Protein AF-A0A954WDM4-F1 (afdb_monomer)

Sequence (187 aa):
GDTLLTYGSSRKSGLRAYRLSTDGAEHLWTFNKVADPGSSPVVVDDYVYVQGERRLACVNLEDGSSEWMENLDVDRPRYTSLIAGDGKVIYAFDSILAFAADPADCRELMKGRIDKTGLLAEESIFRSRLNMNELEKTAEGQKEAERLWRNTFNGAGPLNCATPVLANGRLYVRLEDGVACYDLRAK

Secondary structure (DSSP, 8-state):
--EEEEE-SSTTT-EEEEEEETTEEEEEEEE-S---SS---EEETTEEEEEETTEEEEEETTT--EEEEEE--SSS--S---EEETTEEEEESSSEEEEE--SS---EEEEEEE-TT--EE-HHHHHHHTTHHHHTTSHHHHHHHHHHHHHHHTT-SSPTT---EEETTEEEEE-SSSEEEEE-S--

Foldseek 3Di:
DQKDWDFAQALVQGIWIWRDDPVGTHTQDHRSPFHAHAEDWDDDPQWIWDDHFQKTFIAGNRRRHTLDMDGHPDPGDHLEYWDDDPQWIWTFDQWIWIAGVDSNDRHTPDIFGQWPVRDTDHPVVVCVVLVVVVLVPDPNSPVVSVVSVCNGRVQGTADPNDYWDDDPQWIWGDGPVGIHIHRNDDD

Solvent-accessible surface area (backbone atoms only — not comparable to full-atom values): 10278 Å² total; per-residue (Å²): 132,54,70,47,77,47,65,23,66,38,36,92,52,2,40,28,40,23,44,54,56,99,90,46,70,46,80,73,38,67,31,52,88,37,26,28,79,60,32,46,67,37,74,60,89,67,32,33,41,39,60,18,50,52,34,40,36,37,26,37,62,89,71,40,48,74,60,43,74,47,77,51,99,59,85,83,53,64,34,44,32,50,45,73,58,96,64,29,36,37,42,51,48,81,36,43,39,32,24,44,66,47,69,89,45,85,49,74,75,44,61,27,37,29,34,76,86,59,52,74,40,43,64,67,58,54,39,60,78,68,45,32,82,68,28,54,75,39,78,70,27,36,56,49,40,52,50,54,51,46,69,43,39,66,85,30,21,48,28,86,66,46,63,62,46,80,56,97,54,27,43,36,36,44,30,78,94,49,72,42,78,44,79,70,59,82,130

pLDDT: mean 94.66, std 5.01, range [52.28, 98.75]

Nearest PDB structures (foldseek):
  5wyk-assembly1_BE  TM=6.697E-01  e=4.990E-03  Saccharomyces cerevisiae S288C
  8glv-assembly1_Cq  TM=6.371E-01  e=1.595E-02  Chlamydomonas reinhardtii
  8glv-assembly1_Cp  TM=6.448E-01  e=2.350E-02  Chlamydomonas reinhardtii
  8x7a-assembly1_B  TM=5.149E-01  e=2.484E-02  Homo sapiens
  8j07-assembly1_i4  TM=5.137E-01  e=6.727E-02  Homo sapiens

Structure (mmCIF, N/CA/C/O backbone):
data_AF-A0A954WDM4-F1
#
_entry.id   AF-A0A954WDM4-F1
#
loop_
_atom_site.group_PDB
_atom_site.id
_atom_site.type_symbol
_atom_site.label_atom_id
_atom_site.label_alt_id
_atom_site.label_comp_id
_atom_site.label_asym_id
_atom_site.label_entity_id
_atom_site.label_seq_id
_atom_site.pdbx_PDB_ins_code
_atom_site.Cartn_x
_atom_site.Cartn_y
_atom_site.Cartn_z
_atom_site.occupancy
_atom_site.B_iso_or_equiv
_atom_site.auth_seq_id
_atom_site.auth_comp_id
_atom_site.auth_asym_id
_atom_site.auth_atom_id
_atom_site.pdbx_PDB_model_num
ATOM 1 N N . GLY A 1 1 ? -14.728 -5.761 17.702 1.00 78.94 1 GLY A N 1
ATOM 2 C CA . GLY A 1 1 ? -14.205 -4.865 18.746 1.00 78.94 1 GLY A CA 1
ATOM 3 C C . GLY A 1 1 ? -14.994 -3.576 18.750 1.00 78.94 1 GLY A C 1
ATOM 4 O O . GLY A 1 1 ? -15.769 -3.348 17.828 1.00 78.94 1 GLY A O 1
ATOM 5 N N . ASP A 1 2 ? -14.799 -2.764 19.777 1.00 94.06 2 ASP A N 1
ATOM 6 C CA . ASP A 1 2 ? -15.340 -1.409 19.936 1.00 94.06 2 ASP A CA 1
ATOM 7 C C . ASP A 1 2 ? -14.312 -0.323 19.552 1.00 94.06 2 ASP A C 1
ATOM 9 O O . ASP A 1 2 ? -14.559 0.868 19.718 1.00 94.06 2 ASP A O 1
ATOM 13 N N . THR A 1 3 ? -13.154 -0.714 19.015 1.00 96.56 3 THR A N 1
ATOM 14 C CA . THR A 1 3 ? -12.093 0.206 18.601 1.00 96.56 3 THR A CA 1
ATOM 15 C C . THR A 1 3 ? -12.375 0.834 17.235 1.00 96.56 3 THR A C 1
ATOM 17 O O . THR A 1 3 ? -12.512 0.135 16.230 1.00 96.56 3 THR A O 1
ATOM 20 N N . LEU A 1 4 ? -12.395 2.165 17.180 1.00 96.50 4 LEU A N 1
ATOM 21 C CA . LEU A 1 4 ? -12.395 2.960 15.955 1.00 96.50 4 LEU A CA 1
ATOM 22 C C . LEU A 1 4 ? -10.981 3.437 15.640 1.00 96.50 4 LEU A C 1
ATOM 24 O O . LEU A 1 4 ? -10.367 4.139 16.444 1.00 96.50 4 LEU A O 1
ATOM 28 N N . LEU A 1 5 ? -10.510 3.142 14.431 1.00 97.25 5 LEU A N 1
ATOM 29 C CA . LEU A 1 5 ? -9.300 3.742 13.883 1.00 97.25 5 LEU A CA 1
ATOM 30 C C . LEU A 1 5 ? -9.648 4.922 12.978 1.00 97.25 5 LEU A C 1
ATOM 32 O O . LEU A 1 5 ? -10.538 4.839 12.135 1.00 97.25 5 LEU A O 1
ATOM 36 N N . THR A 1 6 ? -8.906 6.015 13.124 1.00 96.19 6 THR A N 1
ATOM 37 C CA . THR A 1 6 ? -8.952 7.150 12.192 1.00 96.19 6 THR A CA 1
ATOM 38 C C . THR A 1 6 ? -7.557 7.434 11.669 1.00 96.19 6 THR A C 1
ATOM 40 O O . THR A 1 6 ? -6.578 7.269 12.402 1.00 96.19 6 THR A O 1
ATOM 43 N N . TYR A 1 7 ? -7.466 7.879 10.417 1.00 95.94 7 TYR A N 1
ATOM 44 C CA . TYR A 1 7 ? -6.197 8.236 9.804 1.00 95.94 7 TYR A CA 1
ATOM 45 C C . TYR A 1 7 ? -6.215 9.672 9.301 1.00 95.94 7 TYR A C 1
ATOM 47 O O . TYR A 1 7 ? -7.138 10.105 8.615 1.00 95.94 7 TYR A O 1
ATOM 55 N N . GLY A 1 8 ? -5.232 10.444 9.747 1.00 94.12 8 GLY A N 1
ATOM 56 C CA . GLY A 1 8 ? -5.162 11.871 9.499 1.00 94.12 8 GLY A CA 1
ATOM 57 C C . GLY A 1 8 ? -4.191 12.246 8.387 1.00 94.12 8 GLY A C 1
ATOM 58 O O . GLY A 1 8 ? -3.159 11.614 8.187 1.00 94.12 8 GLY A O 1
ATOM 59 N N . SER A 1 9 ? -4.463 13.386 7.757 1.00 93.50 9 SER A N 1
ATOM 60 C CA . SER A 1 9 ? -3.684 13.951 6.647 1.00 93.50 9 SER A CA 1
ATOM 61 C C . SER A 1 9 ? -2.352 14.602 7.048 1.00 93.50 9 SER A C 1
ATOM 63 O O . SER A 1 9 ? -1.624 15.111 6.197 1.00 93.50 9 SER A O 1
ATOM 65 N N . SER A 1 10 ? -2.016 14.613 8.340 1.00 94.56 10 SER A N 1
ATOM 66 C CA . SER A 1 10 ? -0.741 15.109 8.868 1.00 94.56 10 SER A CA 1
ATOM 67 C C . SER A 1 10 ? -0.192 14.168 9.933 1.00 94.56 10 SER A C 1
ATOM 69 O O . SER A 1 10 ? -0.965 13.526 10.640 1.00 94.56 10 SER A O 1
ATOM 71 N N . ARG A 1 11 ? 1.130 14.136 10.128 1.00 92.44 11 ARG A N 1
ATOM 72 C CA . ARG A 1 11 ? 1.758 13.319 11.181 1.00 92.44 11 ARG A CA 1
ATOM 73 C C . ARG A 1 11 ? 1.281 13.681 12.592 1.00 92.44 11 ARG A C 1
ATOM 75 O O . ARG A 1 11 ? 1.145 12.800 13.426 1.00 92.44 11 ARG A O 1
ATOM 82 N N . LYS A 1 12 ? 0.940 14.953 12.850 1.00 93.06 12 LYS A N 1
ATOM 83 C CA . LYS A 1 12 ? 0.321 15.379 14.123 1.00 93.06 12 LYS A CA 1
ATOM 84 C C . LYS A 1 12 ? -0.992 14.641 14.381 1.00 93.06 12 LYS A C 1
ATOM 86 O O . LYS A 1 12 ? -1.313 14.342 15.527 1.00 93.06 12 LYS A O 1
ATOM 91 N N . SER A 1 13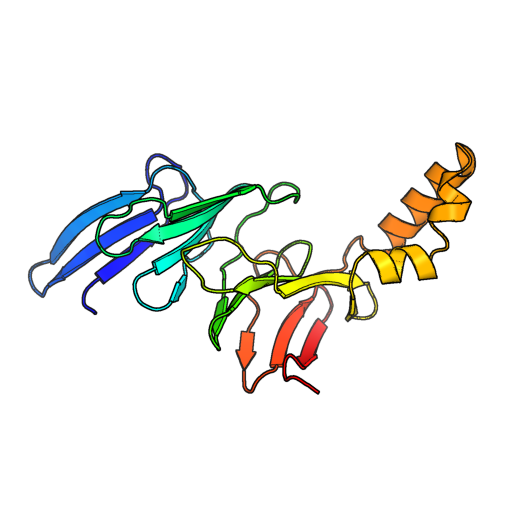 ? -1.766 14.397 13.325 1.00 92.88 13 SER A N 1
ATOM 92 C CA . SER A 1 13 ? -2.984 13.605 13.421 1.00 92.88 13 SER A CA 1
ATOM 93 C C . SER A 1 13 ? -2.731 12.106 13.377 1.00 92.88 13 SER A C 1
ATOM 95 O O . SER A 1 13 ? -3.266 11.413 14.229 1.00 92.88 13 SER A O 1
ATOM 97 N N . GLY A 1 14 ? -1.877 11.638 12.471 1.00 95.69 14 GLY A N 1
ATOM 98 C CA . GLY A 1 14 ? -1.427 10.257 12.401 1.00 95.69 14 GLY A CA 1
ATOM 99 C C . GLY A 1 14 ? -2.548 9.225 12.334 1.00 95.69 14 GLY A C 1
ATOM 100 O O . GLY A 1 14 ? -3.675 9.527 11.937 1.00 95.69 14 GLY A O 1
ATOM 101 N N . LEU A 1 15 ? -2.213 8.003 12.735 1.00 97.75 15 LEU A N 1
ATOM 102 C CA . LEU A 1 15 ? -3.169 6.939 13.023 1.00 97.75 15 LEU A CA 1
ATOM 103 C C . LEU A 1 15 ? -3.603 7.061 14.484 1.00 97.75 15 LEU A C 1
ATOM 105 O O . LEU A 1 15 ? -2.759 7.196 15.367 1.00 97.75 15 LEU A O 1
ATOM 109 N N . ARG A 1 16 ? -4.906 7.028 14.752 1.00 97.94 16 ARG A N 1
ATOM 110 C CA . ARG A 1 16 ? -5.452 7.148 16.109 1.00 97.94 16 ARG A CA 1
ATOM 111 C C . ARG A 1 16 ? -6.443 6.043 16.379 1.00 97.94 16 ARG A C 1
ATOM 113 O O . ARG A 1 16 ? -7.260 5.763 15.504 1.00 97.94 16 ARG A O 1
ATOM 120 N N . ALA A 1 17 ? -6.431 5.538 17.604 1.00 98.31 17 ALA A N 1
ATOM 121 C CA . ALA A 1 17 ? -7.470 4.661 18.109 1.00 98.31 17 ALA A CA 1
ATOM 122 C C . ALA A 1 17 ? -8.366 5.373 19.115 1.00 98.31 17 ALA A C 1
ATOM 124 O O . ALA A 1 17 ? -7.914 6.188 19.928 1.00 98.31 17 ALA A O 1
ATOM 125 N N . TYR A 1 18 ? -9.640 5.012 19.059 1.00 98.31 18 TYR A N 1
ATOM 126 C CA . TYR A 1 18 ? -10.651 5.403 20.019 1.00 98.31 18 TYR A CA 1
ATOM 127 C C . TYR A 1 18 ? -11.432 4.172 20.468 1.00 98.31 18 TYR A C 1
ATOM 129 O O . TYR A 1 18 ? -11.735 3.316 19.642 1.00 98.31 18 TYR A O 1
ATOM 137 N N . ARG A 1 19 ? -11.809 4.101 21.743 1.00 97.88 19 ARG A N 1
ATOM 138 C CA . ARG A 1 19 ? -12.811 3.149 22.230 1.00 97.88 19 ARG A CA 1
ATOM 139 C C . ARG A 1 19 ? -14.191 3.768 22.064 1.00 97.88 19 ARG A C 1
ATOM 141 O O . ARG A 1 19 ? -14.437 4.860 22.574 1.00 97.88 19 ARG A O 1
ATOM 148 N N . LEU A 1 20 ? -15.072 3.095 21.334 1.00 97.62 20 LEU A N 1
ATOM 149 C CA . LEU A 1 20 ? -16.451 3.523 21.142 1.00 97.62 20 LEU A CA 1
ATOM 150 C C . LEU A 1 20 ? -17.352 2.956 22.236 1.00 97.62 20 LEU A C 1
ATOM 152 O O . LEU A 1 20 ? -17.334 1.765 22.527 1.00 97.62 20 LEU A O 1
ATOM 156 N N . SER A 1 21 ? -18.208 3.806 22.782 1.00 96.31 21 SER A N 1
ATOM 157 C CA . SER A 1 21 ? -19.333 3.418 23.625 1.00 96.31 21 SER A CA 1
ATOM 158 C C . SER A 1 21 ? -20.591 4.164 23.181 1.00 96.31 21 SER A C 1
ATOM 160 O O . SER A 1 21 ? -20.558 5.011 22.286 1.00 96.31 21 SER A O 1
ATOM 162 N N . THR A 1 22 ? -21.724 3.868 23.814 1.00 96.31 22 THR A N 1
ATOM 163 C CA . THR A 1 22 ? -22.962 4.634 23.606 1.00 96.31 22 THR A CA 1
ATOM 164 C C . THR A 1 22 ? -22.841 6.094 24.043 1.00 96.31 22 THR A C 1
ATOM 166 O O . THR A 1 22 ? -23.600 6.928 23.559 1.00 96.31 22 THR A O 1
ATOM 169 N N . ASP A 1 23 ? -21.887 6.404 24.923 1.00 95.62 23 ASP A N 1
ATOM 170 C CA . ASP A 1 23 ? -21.709 7.735 25.511 1.00 95.62 23 ASP A CA 1
ATOM 171 C C . ASP A 1 23 ? -20.678 8.584 24.752 1.00 95.62 23 ASP A C 1
ATOM 173 O O . ASP A 1 23 ? -20.580 9.792 24.975 1.00 95.62 23 ASP A O 1
ATOM 177 N N . GLY A 1 24 ? -19.911 7.980 23.838 1.00 95.88 24 GLY A N 1
ATOM 178 C CA . GLY A 1 24 ? -18.961 8.697 22.995 1.00 95.88 24 GLY A CA 1
ATOM 179 C C . GLY A 1 24 ? -17.762 7.865 22.552 1.00 95.88 24 GLY A C 1
ATOM 180 O O . GLY A 1 24 ? -17.794 6.638 22.517 1.00 95.88 24 GLY A O 1
ATOM 181 N N . ALA A 1 25 ? -16.692 8.570 22.185 1.00 97.56 25 ALA A N 1
ATOM 182 C CA . ALA A 1 25 ? -15.426 7.990 21.757 1.00 97.56 25 ALA A CA 1
ATOM 183 C C . ALA A 1 25 ? -14.301 8.442 22.699 1.00 97.56 25 ALA A C 1
ATOM 185 O O . ALA A 1 25 ? -13.962 9.626 22.749 1.00 97.56 25 ALA A O 1
ATOM 186 N N . GLU A 1 26 ? -13.716 7.503 23.435 1.00 98.00 26 GLU A N 1
ATOM 187 C CA . GLU A 1 26 ? -12.557 7.737 24.297 1.00 98.00 26 GLU A CA 1
ATOM 188 C C . GLU A 1 26 ? -11.280 7.602 23.467 1.00 98.00 26 GLU A C 1
ATOM 190 O O . GLU A 1 26 ? -11.068 6.582 22.820 1.00 98.00 26 GLU A O 1
ATOM 195 N N . HIS A 1 27 ? -10.422 8.622 23.461 1.00 98.06 27 HIS A N 1
ATOM 196 C CA . HIS A 1 27 ? -9.122 8.537 22.790 1.00 98.06 27 HIS A CA 1
ATOM 197 C C . HIS A 1 27 ? -8.197 7.566 23.533 1.00 98.06 27 HIS A C 1
ATOM 199 O O . HIS A 1 27 ? -8.016 7.709 24.738 1.00 98.06 27 HIS A O 1
ATOM 205 N N . LEU A 1 28 ? -7.607 6.609 22.812 1.00 98.19 28 LEU A N 1
ATOM 206 C CA . LEU A 1 28 ? -6.685 5.622 23.385 1.00 98.19 28 LEU A CA 1
ATOM 207 C C . LEU A 1 28 ? -5.229 6.012 23.131 1.00 98.19 28 LEU A C 1
ATOM 209 O O . LEU A 1 28 ? -4.451 6.201 24.061 1.00 98.19 28 LEU A O 1
ATOM 213 N N . TRP A 1 29 ? -4.857 6.168 21.859 1.00 98.50 29 TRP A N 1
ATOM 214 C CA . TRP A 1 29 ? -3.481 6.465 21.464 1.00 98.50 29 TRP A CA 1
ATOM 215 C C . TRP A 1 29 ? -3.405 7.158 20.100 1.00 98.50 29 TRP A C 1
ATOM 217 O O . TRP A 1 29 ? -4.368 7.200 19.327 1.00 98.50 29 TRP A O 1
ATOM 227 N N . THR A 1 30 ? -2.251 7.768 19.812 1.00 98.31 30 THR A N 1
ATOM 228 C CA . THR A 1 30 ? -1.931 8.356 18.500 1.00 98.31 30 THR A CA 1
ATOM 229 C C . THR A 1 30 ? -0.547 7.903 18.050 1.00 98.31 30 THR A C 1
ATOM 231 O O . THR A 1 30 ? 0.455 8.252 18.671 1.00 98.31 30 THR A O 1
ATOM 234 N N . PHE A 1 31 ? -0.483 7.223 16.911 1.00 98.19 31 PHE A N 1
ATOM 235 C CA . PHE A 1 31 ? 0.747 6.925 16.197 1.00 98.19 31 PHE A CA 1
ATOM 236 C C . PHE A 1 31 ? 1.042 8.029 15.172 1.00 98.19 31 PHE A C 1
ATOM 238 O O . PHE A 1 31 ? 0.442 8.113 14.099 1.00 98.19 31 PHE A O 1
ATOM 245 N N . ASN A 1 32 ? 1.986 8.905 15.513 1.00 97.00 32 ASN A N 1
ATOM 246 C CA . ASN A 1 32 ? 2.255 10.168 14.815 1.00 97.00 32 ASN A CA 1
ATOM 247 C C . ASN A 1 32 ? 3.413 10.106 13.797 1.00 97.00 32 ASN A C 1
ATOM 249 O O . ASN A 1 32 ? 3.972 11.138 13.419 1.00 97.00 32 ASN A O 1
ATOM 253 N N . LYS A 1 33 ? 3.823 8.906 13.365 1.00 96.62 33 LYS A N 1
ATOM 254 C CA . LYS A 1 33 ? 4.997 8.732 12.488 1.00 96.62 33 LYS A CA 1
ATOM 255 C C . LYS A 1 33 ? 4.662 8.662 10.994 1.00 96.62 33 LYS A C 1
ATOM 257 O O . LYS A 1 33 ? 5.572 8.803 10.175 1.00 96.62 33 LYS A O 1
ATOM 262 N N . VAL A 1 34 ? 3.392 8.474 10.646 1.00 95.06 34 VAL A N 1
ATOM 263 C CA . VAL A 1 34 ? 2.885 8.340 9.269 1.00 95.06 34 VAL A CA 1
ATOM 264 C C . VAL A 1 34 ? 1.593 9.135 9.105 1.00 95.06 34 VAL A C 1
ATOM 266 O O . VAL A 1 34 ? 0.903 9.385 10.092 1.00 95.06 34 VAL A O 1
ATOM 269 N N . ALA A 1 35 ? 1.273 9.540 7.880 1.00 94.88 35 ALA A N 1
ATOM 270 C CA . ALA A 1 35 ? 0.029 10.223 7.543 1.00 94.88 35 ALA A CA 1
ATOM 271 C C . ALA A 1 35 ? -0.286 10.086 6.052 1.00 94.88 35 ALA A C 1
ATOM 273 O O . ALA A 1 35 ? 0.629 10.070 5.228 1.00 94.88 35 ALA A O 1
ATOM 274 N N . ASP A 1 36 ? -1.569 10.074 5.712 1.00 93.31 36 ASP A N 1
ATOM 275 C CA . ASP A 1 36 ? -2.048 10.194 4.338 1.00 93.31 36 ASP A CA 1
ATOM 276 C C . ASP A 1 36 ? -3.457 10.809 4.338 1.00 93.31 36 ASP A C 1
ATOM 278 O O . ASP A 1 36 ? -4.212 10.597 5.289 1.00 93.31 36 ASP A O 1
ATOM 282 N N . PRO A 1 37 ? -3.844 11.601 3.322 1.00 89.12 37 PRO A N 1
ATOM 283 C CA . PRO A 1 37 ? -5.140 12.269 3.325 1.00 89.12 37 PRO A CA 1
ATOM 284 C C . PRO A 1 37 ? -6.305 11.395 2.842 1.00 89.12 37 PRO A C 1
ATOM 286 O O . PRO A 1 37 ? -7.438 11.867 2.900 1.00 89.12 37 PRO A O 1
ATOM 289 N N . GLY A 1 38 ? -6.062 10.187 2.320 1.00 85.81 38 GLY A N 1
ATOM 290 C CA . GLY A 1 38 ? -7.123 9.389 1.695 1.00 85.81 38 GLY A CA 1
ATOM 291 C C . GLY A 1 38 ? -6.923 7.875 1.703 1.00 85.81 38 GLY A C 1
ATOM 292 O O . GLY A 1 38 ? -7.718 7.179 1.077 1.00 85.81 38 GLY A O 1
ATOM 293 N N . SER A 1 39 ? -5.898 7.349 2.373 1.00 90.31 39 SER A N 1
ATOM 294 C CA . SER A 1 39 ? -5.751 5.911 2.599 1.00 90.31 39 SER A CA 1
ATOM 295 C C . SER A 1 39 ? -6.447 5.459 3.883 1.00 90.31 39 SER A C 1
ATOM 297 O O . SER A 1 39 ? -6.711 6.240 4.799 1.00 90.31 39 SER A O 1
ATOM 299 N N . SER A 1 40 ? -6.757 4.166 3.938 1.00 92.12 40 SER A N 1
ATOM 300 C CA . SER A 1 40 ? -7.265 3.497 5.136 1.00 92.12 40 SER A CA 1
ATOM 301 C C . SER A 1 40 ? -6.241 2.486 5.666 1.00 92.12 40 SER A C 1
ATOM 303 O O . SER A 1 40 ? -5.621 1.781 4.860 1.00 92.12 40 SER A O 1
ATOM 305 N N . PRO A 1 41 ? -6.058 2.393 6.997 1.00 95.75 41 PRO A N 1
ATOM 306 C CA . PRO A 1 41 ? -5.301 1.310 7.612 1.00 95.75 41 PRO A CA 1
ATOM 307 C C . PRO A 1 41 ? -6.080 -0.011 7.526 1.00 95.75 41 PRO A C 1
ATOM 309 O O . PRO A 1 41 ? -7.300 -0.012 7.346 1.00 95.75 41 PRO A O 1
ATOM 312 N N . VAL A 1 42 ? -5.388 -1.132 7.718 1.00 97.06 42 VAL A N 1
ATOM 313 C CA . VAL A 1 42 ? -6.009 -2.457 7.875 1.00 97.06 42 VAL A CA 1
ATOM 314 C C . VAL A 1 42 ? -5.593 -3.083 9.193 1.00 97.06 42 VAL A C 1
ATOM 316 O O . VAL A 1 42 ? -4.462 -2.905 9.635 1.00 97.06 42 VAL A O 1
ATOM 319 N N . VAL A 1 43 ? -6.511 -3.816 9.813 1.00 97.56 43 VAL A N 1
ATOM 320 C CA . VAL A 1 43 ? -6.259 -4.556 11.051 1.00 97.56 43 VAL A CA 1
ATOM 321 C C . VAL A 1 43 ? -6.186 -6.038 10.714 1.00 97.56 43 VAL A C 1
ATOM 323 O O . VAL A 1 43 ? -7.085 -6.555 10.047 1.00 97.56 43 VAL A O 1
ATOM 326 N N . VAL A 1 44 ? -5.126 -6.706 11.161 1.00 97.50 44 VAL A N 1
ATOM 327 C CA . VAL A 1 44 ? -5.001 -8.167 11.140 1.00 97.50 44 VAL A CA 1
ATOM 328 C C . VAL A 1 44 ? -4.614 -8.591 12.547 1.00 97.50 44 VAL A C 1
ATOM 330 O O . VAL A 1 44 ? -3.571 -8.170 13.047 1.00 97.50 44 VAL A O 1
ATOM 333 N N . ASP A 1 45 ? -5.483 -9.377 13.177 1.00 95.44 45 ASP A N 1
ATOM 334 C CA . ASP A 1 45 ? -5.382 -9.753 14.588 1.00 95.44 45 ASP A CA 1
ATOM 335 C C . ASP A 1 45 ? -5.200 -8.513 15.489 1.00 95.44 45 ASP A C 1
ATOM 337 O O . ASP A 1 45 ? -6.012 -7.585 15.419 1.00 95.44 45 ASP A O 1
ATOM 341 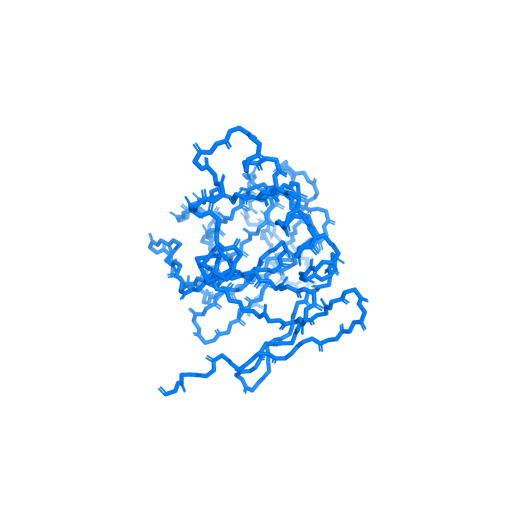N N . ASP A 1 46 ? -4.140 -8.474 16.296 1.00 97.25 46 ASP A N 1
ATOM 342 C CA . ASP A 1 46 ? -3.849 -7.402 17.256 1.00 97.25 46 ASP A CA 1
ATOM 343 C C . ASP A 1 46 ? -2.979 -6.272 16.669 1.00 97.25 46 ASP A C 1
ATOM 345 O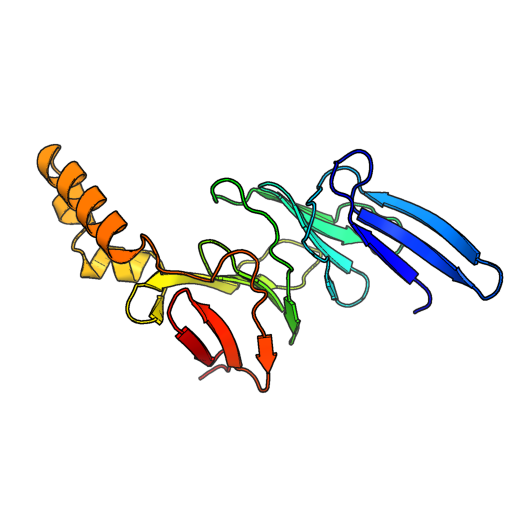 O . ASP A 1 46 ? -2.443 -5.436 17.401 1.00 97.25 46 ASP A O 1
ATOM 349 N N . TYR A 1 47 ? -2.832 -6.219 15.341 1.00 98.50 47 TYR A N 1
ATOM 350 C CA . TYR A 1 47 ? -1.918 -5.296 14.670 1.00 98.50 47 TYR A CA 1
ATOM 351 C C . TYR A 1 47 ? -2.592 -4.485 13.568 1.00 98.50 47 TYR A C 1
ATOM 353 O O . TYR A 1 47 ? -3.417 -4.972 12.791 1.00 98.50 47 TYR A O 1
ATOM 361 N N . VAL A 1 48 ? -2.196 -3.218 13.475 1.00 98.44 48 VAL A N 1
ATOM 362 C CA . VAL A 1 48 ? -2.621 -2.274 12.448 1.00 98.44 48 VAL A CA 1
ATOM 363 C C . VAL A 1 48 ? -1.490 -2.053 11.458 1.00 98.44 48 VAL A C 1
ATOM 365 O O . VAL A 1 48 ? -0.412 -1.584 11.819 1.00 98.44 48 VAL A O 1
ATOM 368 N N . TYR A 1 49 ? -1.772 -2.302 10.187 1.00 98.44 49 TYR A N 1
ATOM 369 C CA . TYR A 1 49 ? -0.875 -1.995 9.086 1.00 98.44 49 TYR A CA 1
ATOM 370 C C . TYR A 1 49 ? -1.343 -0.721 8.405 1.00 98.44 49 TYR A C 1
ATOM 372 O O . TYR A 1 49 ? -2.529 -0.545 8.106 1.00 98.44 49 TYR A O 1
ATOM 380 N N . VAL A 1 50 ? -0.409 0.188 8.159 1.00 97.44 50 VAL A N 1
ATOM 381 C CA . VAL A 1 50 ? -0.722 1.501 7.598 1.00 97.44 50 VAL A CA 1
ATOM 382 C C . VAL A 1 50 ? 0.391 1.980 6.677 1.00 97.44 50 VAL A C 1
ATOM 384 O O . VAL A 1 50 ? 1.576 1.842 6.982 1.00 97.44 50 VAL A O 1
ATOM 387 N N . GLN A 1 51 ? -0.002 2.569 5.548 1.00 95.25 51 GLN A N 1
ATOM 388 C CA . GLN A 1 51 ? 0.898 3.255 4.629 1.00 95.25 51 GLN A CA 1
ATOM 389 C C . GLN A 1 51 ? 0.583 4.749 4.620 1.00 95.25 51 GLN A C 1
ATOM 391 O O . GLN A 1 51 ? -0.571 5.151 4.460 1.00 95.25 51 GLN A O 1
ATOM 396 N N . GLY A 1 52 ? 1.626 5.565 4.758 1.00 93.56 52 GLY A N 1
ATOM 397 C CA . GLY A 1 52 ? 1.528 7.008 4.590 1.00 93.56 52 GLY A CA 1
ATOM 398 C C . GLY A 1 52 ? 2.875 7.634 4.299 1.00 93.56 52 GLY A C 1
ATOM 399 O O . GLY A 1 52 ? 3.890 7.265 4.894 1.00 93.56 52 GLY A O 1
ATOM 400 N N . GLU A 1 53 ? 2.890 8.583 3.364 1.00 90.31 53 GLU A N 1
ATOM 401 C CA . GLU A 1 53 ? 4.125 9.048 2.730 1.00 90.31 53 GLU A CA 1
ATOM 402 C C . GLU A 1 53 ? 4.958 7.838 2.248 1.00 90.31 53 GLU A C 1
ATOM 404 O O . GLU A 1 53 ? 4.420 6.786 1.923 1.00 90.31 53 GLU A O 1
ATOM 409 N N . ARG A 1 54 ? 6.288 7.908 2.233 1.00 93.12 54 ARG A N 1
ATOM 410 C CA . ARG A 1 54 ? 7.127 6.765 1.827 1.00 93.12 54 ARG A CA 1
ATOM 411 C C . ARG 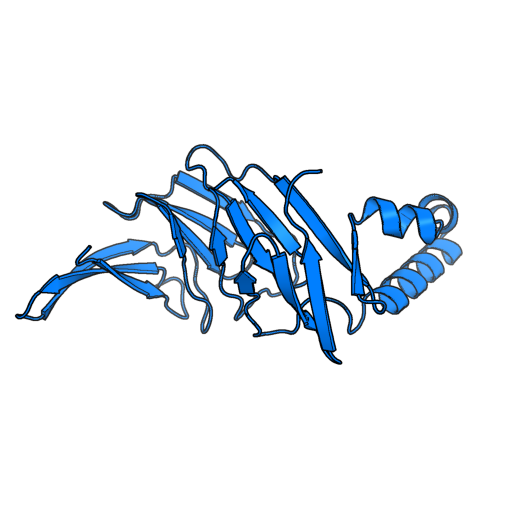A 1 54 ? 7.303 5.722 2.937 1.00 93.12 54 ARG A C 1
ATOM 413 O O . ARG A 1 54 ? 8.341 5.079 2.971 1.00 93.12 54 ARG A O 1
ATOM 420 N N . ARG A 1 55 ? 6.354 5.581 3.869 1.00 94.31 55 ARG A N 1
ATOM 421 C CA . ARG A 1 55 ? 6.472 4.686 5.029 1.00 94.31 55 ARG A CA 1
ATOM 422 C C . ARG A 1 55 ? 5.345 3.670 5.074 1.00 94.31 55 ARG A C 1
ATOM 424 O O . ARG A 1 55 ? 4.180 4.026 4.898 1.00 94.31 55 ARG A O 1
ATOM 431 N N . LEU A 1 56 ? 5.715 2.437 5.384 1.00 96.38 56 LEU A N 1
ATOM 432 C CA . LEU A 1 56 ? 4.823 1.348 5.753 1.00 96.38 56 LEU A CA 1
ATOM 433 C C . LEU A 1 56 ? 5.125 0.975 7.206 1.00 96.38 56 LEU A C 1
ATOM 435 O O . LEU A 1 56 ? 6.294 0.917 7.585 1.00 96.38 56 LEU A O 1
ATOM 439 N N . ALA A 1 57 ? 4.104 0.768 8.029 1.00 97.81 57 ALA A N 1
ATOM 440 C CA . ALA A 1 57 ? 4.290 0.460 9.444 1.00 97.81 57 ALA A CA 1
ATOM 441 C C . ALA A 1 57 ? 3.329 -0.629 9.920 1.00 97.81 57 ALA A C 1
ATOM 443 O O . ALA A 1 57 ? 2.177 -0.662 9.481 1.00 97.81 57 ALA A O 1
ATOM 444 N N . CYS A 1 58 ? 3.811 -1.436 10.866 1.00 98.69 58 CYS A N 1
ATOM 445 C CA . CYS A 1 58 ? 3.002 -2.274 11.743 1.00 98.69 58 CYS A CA 1
ATOM 446 C C . CYS A 1 58 ? 2.961 -1.636 13.132 1.00 98.69 58 CYS A C 1
ATOM 448 O O . CYS A 1 58 ? 3.995 -1.260 13.698 1.00 98.69 58 CYS A O 1
ATOM 450 N N . VAL A 1 59 ? 1.751 -1.470 13.648 1.00 98.75 59 VAL A N 1
ATOM 451 C CA . VAL A 1 59 ? 1.458 -0.770 14.894 1.00 98.75 59 VAL A CA 1
ATOM 452 C C . VAL A 1 59 ? 0.623 -1.686 15.773 1.00 98.75 59 VAL A C 1
ATOM 454 O O . VAL A 1 59 ? -0.378 -2.229 15.313 1.00 98.75 59 VAL A O 1
ATOM 457 N N . ASN A 1 60 ? 1.007 -1.840 17.032 1.00 98.56 60 ASN A N 1
ATOM 458 C CA . ASN A 1 60 ? 0.228 -2.588 18.006 1.00 98.56 60 ASN A CA 1
ATOM 459 C C . ASN A 1 60 ? -1.136 -1.907 18.232 1.00 98.56 60 ASN A C 1
ATOM 461 O O . ASN A 1 60 ? -1.201 -0.700 18.488 1.00 98.56 60 ASN A O 1
ATOM 465 N N . LEU A 1 61 ? -2.234 -2.655 18.099 1.00 98.31 61 LEU A N 1
ATOM 466 C CA . LEU A 1 61 ? -3.590 -2.112 18.216 1.00 98.31 61 LEU A CA 1
ATOM 467 C C . LEU A 1 61 ? -3.918 -1.657 19.647 1.00 98.31 61 LEU A C 1
ATOM 469 O O . LEU A 1 61 ? -4.714 -0.731 19.820 1.00 98.31 61 LEU A O 1
ATOM 473 N N . GLU A 1 62 ? -3.323 -2.286 20.660 1.00 97.62 62 GLU A N 1
ATOM 474 C CA . GLU A 1 62 ? -3.616 -2.024 22.069 1.00 97.62 62 GLU A CA 1
ATOM 475 C C . GLU A 1 62 ? -3.067 -0.664 22.514 1.00 97.62 62 GLU A C 1
ATOM 477 O O . GLU A 1 62 ? -3.805 0.142 23.087 1.00 97.62 62 GLU A O 1
ATOM 482 N N . ASP A 1 63 ? -1.800 -0.376 22.205 1.00 98.00 63 ASP A N 1
ATOM 483 C CA . ASP A 1 63 ? -1.081 0.780 22.758 1.00 98.00 63 ASP A CA 1
ATOM 484 C C . ASP A 1 63 ? -0.542 1.774 21.710 1.00 98.00 63 ASP A C 1
ATOM 486 O O . ASP A 1 63 ? -0.065 2.859 22.062 1.00 98.00 63 ASP A O 1
ATOM 490 N N . GLY A 1 64 ? -0.641 1.449 20.418 1.00 98.25 64 GLY A N 1
ATOM 491 C CA . GLY A 1 64 ? -0.152 2.295 19.332 1.00 98.25 64 GLY A CA 1
ATOM 492 C C . GLY A 1 64 ? 1.371 2.296 19.173 1.00 98.25 64 GLY A C 1
ATOM 493 O O . GLY A 1 64 ? 1.911 3.162 18.471 1.00 98.25 64 GLY A O 1
ATOM 494 N N . SER A 1 65 ? 2.082 1.378 19.831 1.00 98.44 65 SER A N 1
ATOM 495 C CA . SER A 1 65 ? 3.526 1.212 19.685 1.00 98.44 65 SER A CA 1
ATOM 496 C C . SER A 1 65 ? 3.892 0.672 18.297 1.00 98.44 65 SER A C 1
ATOM 498 O O . SER A 1 65 ? 3.093 0.058 17.597 1.00 98.44 65 SER A O 1
ATOM 500 N N . SER A 1 66 ? 5.105 0.991 17.843 1.00 98.19 66 SER A N 1
ATOM 501 C CA . SER A 1 66 ? 5.604 0.553 16.534 1.00 98.19 66 SER A CA 1
ATOM 502 C C . SER A 1 66 ? 6.285 -0.796 16.697 1.00 98.19 66 SER A C 1
ATOM 504 O O . SER A 1 66 ? 7.280 -0.849 17.416 1.00 98.19 66 SER A O 1
ATOM 506 N N . GLU A 1 67 ? 5.832 -1.810 15.969 1.00 98.62 67 GLU A N 1
ATOM 507 C CA . GLU A 1 67 ? 6.549 -3.089 15.892 1.00 98.62 67 GLU A CA 1
ATOM 508 C C . GLU A 1 67 ? 7.683 -2.983 14.867 1.00 98.62 67 GLU A C 1
ATOM 510 O O . GLU A 1 67 ? 8.854 -3.199 15.170 1.00 98.62 67 GLU A O 1
ATOM 515 N N . TRP A 1 68 ? 7.358 -2.490 13.669 1.00 98.56 68 TRP A N 1
ATOM 516 C CA . TRP A 1 68 ? 8.344 -2.178 12.637 1.00 98.56 68 TRP A CA 1
ATOM 517 C C . TRP A 1 68 ? 7.898 -1.023 11.739 1.00 98.56 68 TRP A C 1
ATOM 519 O O . TRP A 1 68 ? 6.736 -0.597 11.740 1.00 98.56 68 TRP A O 1
ATOM 529 N N . MET A 1 69 ? 8.852 -0.485 10.975 1.00 97.75 69 MET A N 1
ATOM 530 C CA . MET A 1 69 ? 8.606 0.536 9.961 1.00 97.75 69 MET A CA 1
ATOM 531 C C . MET A 1 69 ? 9.615 0.434 8.828 1.00 97.75 69 MET A C 1
ATOM 533 O O . MET A 1 69 ? 10.818 0.478 9.069 1.00 97.75 69 MET A O 1
ATOM 537 N N . GLU A 1 70 ? 9.109 0.418 7.603 1.00 96.44 70 GLU A N 1
ATOM 538 C CA . GLU A 1 70 ? 9.908 0.337 6.387 1.00 96.44 70 GLU A CA 1
ATOM 539 C C . GLU A 1 70 ? 9.716 1.563 5.502 1.00 96.44 70 GLU A C 1
ATOM 541 O O . GLU A 1 70 ? 8.658 2.204 5.506 1.00 96.44 70 GLU A O 1
ATOM 546 N N . ASN A 1 71 ? 10.747 1.880 4.715 1.00 94.94 71 ASN A N 1
ATOM 547 C CA . ASN A 1 71 ? 10.639 2.892 3.672 1.00 94.94 71 ASN A CA 1
ATOM 548 C C . ASN A 1 71 ? 10.304 2.240 2.333 1.00 94.94 71 ASN A C 1
ATOM 550 O O . ASN A 1 71 ? 10.967 1.306 1.889 1.00 94.94 71 ASN A O 1
ATOM 554 N N . LEU A 1 72 ? 9.304 2.790 1.656 1.00 92.12 72 LEU A N 1
ATOM 555 C CA . LEU A 1 72 ? 8.917 2.370 0.323 1.00 92.12 72 LEU A CA 1
ATOM 556 C C . LEU A 1 72 ? 9.724 3.142 -0.725 1.00 92.12 72 LEU A C 1
ATOM 558 O O . LEU A 1 72 ? 9.766 4.380 -0.734 1.00 92.12 72 LEU A O 1
ATOM 562 N N . ASP A 1 73 ? 10.317 2.400 -1.657 1.00 89.94 73 ASP A N 1
ATOM 563 C CA . ASP A 1 73 ? 10.970 2.972 -2.830 1.00 89.94 73 ASP A CA 1
ATOM 564 C C . ASP A 1 73 ? 9.954 3.262 -3.946 1.00 89.94 73 ASP A C 1
ATOM 566 O O . ASP A 1 73 ? 9.852 2.552 -4.943 1.00 89.94 73 ASP A O 1
ATOM 570 N N . VAL A 1 74 ? 9.128 4.281 -3.710 1.00 88.12 74 VAL A N 1
ATOM 571 C CA . VAL A 1 74 ? 8.070 4.755 -4.616 1.00 88.12 74 VAL A CA 1
ATOM 572 C C . VAL A 1 74 ? 7.997 6.278 -4.566 1.00 88.12 74 VAL A C 1
ATOM 574 O O . VAL A 1 74 ? 8.263 6.880 -3.520 1.00 88.12 74 VAL A O 1
ATOM 577 N N . ASP A 1 75 ? 7.640 6.930 -5.672 1.00 85.38 75 ASP A N 1
ATOM 578 C CA . ASP A 1 75 ? 7.587 8.393 -5.708 1.00 85.38 75 ASP A CA 1
ATOM 579 C C . ASP A 1 75 ? 6.210 8.924 -5.288 1.00 85.38 75 ASP A C 1
ATOM 581 O O . ASP A 1 75 ? 5.201 8.682 -5.937 1.00 85.38 75 ASP A O 1
ATOM 585 N N . ARG A 1 76 ? 6.178 9.691 -4.190 1.00 85.00 76 ARG A N 1
ATOM 586 C CA . ARG A 1 76 ? 4.976 10.370 -3.656 1.00 85.00 76 ARG A CA 1
ATOM 587 C C . ARG A 1 76 ? 3.727 9.467 -3.539 1.00 85.00 76 ARG A C 1
ATOM 589 O O . ARG A 1 76 ? 2.651 9.873 -3.981 1.00 85.00 76 ARG A O 1
ATOM 596 N N . PRO A 1 77 ? 3.826 8.306 -2.872 1.00 86.62 77 PRO A N 1
ATOM 597 C CA . PRO A 1 77 ? 2.686 7.416 -2.680 1.00 86.62 77 PRO A CA 1
ATOM 598 C C . PRO A 1 77 ? 1.593 8.098 -1.856 1.00 86.62 77 PRO A C 1
ATOM 600 O O . PRO A 1 77 ? 1.866 8.612 -0.765 1.00 86.62 77 PRO A O 1
ATOM 603 N N . ARG A 1 78 ? 0.365 8.120 -2.381 1.00 85.88 78 ARG A N 1
ATOM 604 C CA . ARG A 1 78 ? -0.802 8.707 -1.710 1.00 85.88 78 ARG A CA 1
ATOM 605 C C . ARG A 1 78 ? -2.087 7.973 -2.056 1.00 85.88 78 ARG A C 1
ATOM 607 O O . ARG A 1 78 ? -2.177 7.341 -3.108 1.00 85.88 78 ARG A O 1
ATOM 614 N N . TYR A 1 79 ? -3.092 8.113 -1.192 1.00 88.25 79 TYR A N 1
ATOM 615 C CA . TYR A 1 79 ? -4.484 7.733 -1.476 1.00 88.25 79 TYR A CA 1
ATOM 616 C C . TYR A 1 79 ? -4.686 6.249 -1.799 1.00 88.25 79 TYR A C 1
ATOM 618 O O . TYR A 1 79 ? -5.627 5.871 -2.495 1.00 88.25 79 TYR A O 1
ATOM 626 N N . THR A 1 80 ? -3.782 5.404 -1.314 1.00 85.06 80 THR A N 1
ATOM 627 C CA . THR A 1 80 ? -3.806 3.967 -1.568 1.00 85.06 80 THR A CA 1
ATOM 628 C C . THR A 1 80 ? -4.040 3.251 -0.255 1.00 85.06 80 THR A C 1
ATOM 630 O O . THR A 1 80 ? -3.174 3.242 0.616 1.00 85.06 80 THR A O 1
ATOM 633 N N . SER A 1 81 ? -5.223 2.666 -0.101 1.00 92.19 81 SER A N 1
ATOM 634 C CA . SER A 1 81 ? -5.526 1.829 1.057 1.00 92.19 81 SER A CA 1
ATOM 635 C C . SER A 1 81 ? -4.844 0.473 0.922 1.00 92.19 81 SER A C 1
ATOM 637 O O . SER A 1 81 ? -4.746 -0.085 -0.173 1.00 92.19 81 SER A O 1
ATOM 639 N N . LEU A 1 82 ? -4.395 -0.061 2.054 1.00 95.56 82 LEU A N 1
ATOM 640 C CA . LEU A 1 82 ? -3.963 -1.450 2.138 1.00 95.56 82 LEU A CA 1
ATOM 641 C C . LEU A 1 82 ? -5.188 -2.368 2.079 1.00 95.56 82 LEU A C 1
ATOM 643 O O . LEU A 1 82 ? -6.294 -1.972 2.449 1.00 95.56 82 LEU A O 1
ATOM 647 N N . ILE A 1 83 ? -4.983 -3.609 1.651 1.00 96.12 83 ILE A N 1
ATOM 648 C CA . ILE A 1 83 ? -5.956 -4.692 1.836 1.00 96.12 83 ILE A CA 1
ATOM 649 C C . ILE A 1 83 ? -5.273 -5.872 2.513 1.00 96.12 83 ILE A C 1
ATOM 651 O O . ILE A 1 83 ? -4.066 -6.050 2.367 1.00 96.12 83 ILE A O 1
ATOM 655 N N . ALA A 1 84 ? -6.031 -6.688 3.237 1.00 95.62 84 ALA A N 1
ATOM 656 C CA . ALA A 1 84 ? -5.494 -7.859 3.915 1.00 95.62 84 ALA A CA 1
ATOM 657 C C . ALA A 1 84 ? -6.369 -9.095 3.699 1.00 95.62 84 ALA A C 1
ATOM 659 O O . ALA A 1 84 ? -7.581 -8.993 3.503 1.00 95.62 84 ALA A O 1
ATOM 660 N N . GLY A 1 85 ? -5.745 -10.268 3.736 1.00 92.06 85 GLY A N 1
ATOM 661 C CA . GLY A 1 85 ? -6.423 -11.558 3.675 1.00 92.06 85 GLY A CA 1
ATOM 662 C C . GLY A 1 85 ? -5.430 -12.713 3.688 1.00 92.06 85 GLY A C 1
ATOM 663 O O . GLY A 1 85 ? -4.329 -12.590 3.155 1.00 92.06 85 GLY A O 1
ATOM 664 N N . ASP A 1 86 ? -5.818 -13.833 4.303 1.00 90.12 86 ASP A N 1
ATOM 665 C CA . ASP A 1 86 ? -4.991 -15.049 4.376 1.00 90.12 86 ASP A CA 1
ATOM 666 C C . ASP A 1 86 ? -3.580 -14.793 4.959 1.00 90.12 86 ASP A C 1
ATOM 668 O O . ASP A 1 86 ? -2.565 -15.230 4.412 1.00 90.12 86 ASP A O 1
ATOM 672 N N . GLY A 1 87 ? -3.509 -13.998 6.036 1.00 92.44 87 GLY A N 1
ATOM 673 C CA . GLY A 1 87 ? -2.253 -13.642 6.709 1.00 92.44 87 GLY A CA 1
ATOM 674 C C . GLY A 1 87 ? -1.308 -12.767 5.877 1.00 92.44 87 GLY A C 1
ATOM 675 O O . GLY A 1 87 ? -0.103 -12.763 6.118 1.00 92.44 87 GLY A O 1
ATOM 676 N N . LYS A 1 88 ? -1.823 -12.062 4.862 1.00 94.44 88 LYS A N 1
ATOM 677 C CA . LYS A 1 88 ? -1.048 -11.189 3.968 1.00 94.44 88 LYS A CA 1
ATOM 678 C C . LYS A 1 88 ? -1.643 -9.796 3.957 1.00 94.44 88 LYS A C 1
ATOM 680 O O . LYS A 1 88 ? -2.864 -9.649 4.013 1.00 94.44 88 LYS A O 1
ATOM 685 N N . VAL A 1 89 ? -0.788 -8.798 3.793 1.00 97.19 89 VAL A N 1
ATOM 686 C CA . VAL A 1 89 ? -1.176 -7.419 3.504 1.00 97.19 89 VAL A CA 1
ATOM 687 C C . VAL A 1 89 ? -0.666 -7.057 2.115 1.00 97.19 89 VAL A C 1
ATOM 689 O O . VAL A 1 89 ? 0.454 -7.406 1.743 1.00 97.19 89 VAL A O 1
ATOM 692 N N . ILE A 1 90 ? -1.506 -6.388 1.329 1.00 96.50 90 ILE A N 1
ATOM 693 C CA . ILE A 1 90 ? -1.219 -5.989 -0.046 1.00 96.50 90 ILE A CA 1
ATOM 694 C C . ILE A 1 90 ? -1.297 -4.470 -0.154 1.00 96.50 90 ILE A C 1
ATOM 696 O O . ILE A 1 90 ? -2.273 -3.839 0.259 1.00 96.50 90 ILE A O 1
ATOM 700 N N . TYR A 1 91 ? -0.266 -3.910 -0.768 1.00 95.19 91 TYR A N 1
ATOM 701 C CA . TYR A 1 91 ? -0.129 -2.514 -1.132 1.00 95.19 91 TYR A CA 1
ATOM 702 C C . TYR A 1 91 ? -0.050 -2.390 -2.659 1.00 95.19 91 TYR A C 1
ATOM 704 O O . TYR A 1 91 ? 0.718 -3.110 -3.298 1.00 95.19 91 TYR A O 1
ATOM 712 N N . ALA A 1 92 ? -0.854 -1.502 -3.250 1.00 94.00 92 ALA A N 1
ATOM 713 C CA . ALA A 1 92 ? -0.986 -1.371 -4.702 1.00 94.00 92 ALA A CA 1
ATOM 714 C C . ALA A 1 92 ? -0.923 0.096 -5.144 1.00 94.00 92 ALA A C 1
ATOM 716 O O . ALA A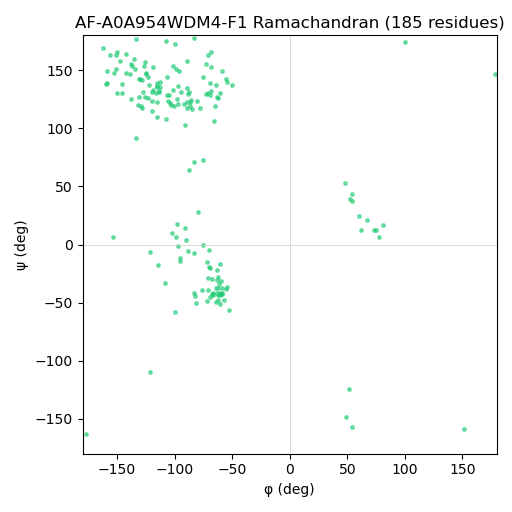 1 92 ? -1.945 0.772 -5.203 1.00 94.00 92 ALA A O 1
ATOM 717 N N . PHE A 1 93 ? 0.283 0.567 -5.457 1.00 91.69 93 PHE A N 1
ATOM 718 C CA . PHE A 1 93 ? 0.537 1.908 -5.999 1.00 91.69 93 PHE A CA 1
ATOM 719 C C . PHE A 1 93 ? 1.231 1.771 -7.363 1.00 91.69 93 PHE A C 1
ATOM 721 O O . PHE A 1 93 ? 0.624 1.233 -8.274 1.00 91.69 93 PHE A O 1
ATOM 728 N N . ASP A 1 94 ? 2.515 2.113 -7.508 1.00 88.75 94 ASP A N 1
ATOM 729 C CA . ASP A 1 94 ? 3.292 1.877 -8.747 1.00 88.75 94 ASP A CA 1
ATOM 730 C C . ASP A 1 94 ? 3.588 0.388 -9.016 1.00 88.75 94 ASP A C 1
ATOM 732 O O . ASP A 1 94 ? 3.949 -0.028 -10.120 1.00 88.75 94 ASP A O 1
ATOM 736 N N . SER A 1 95 ? 3.495 -0.424 -7.968 1.00 92.75 95 SER A N 1
ATOM 737 C CA . SER A 1 95 ? 3.707 -1.868 -7.979 1.00 92.75 95 SER A CA 1
ATOM 738 C C . SER A 1 95 ? 2.707 -2.529 -7.038 1.00 92.75 95 SER A C 1
ATOM 740 O O . SER A 1 95 ? 2.095 -1.860 -6.200 1.00 92.75 95 SER A O 1
ATOM 742 N N . ILE A 1 96 ? 2.548 -3.841 -7.181 1.00 94.94 96 ILE A N 1
ATOM 743 C CA . ILE A 1 96 ? 1.901 -4.683 -6.183 1.00 94.94 96 ILE A CA 1
ATOM 744 C C . ILE A 1 96 ? 2.992 -5.201 -5.255 1.00 94.94 96 ILE A C 1
ATOM 746 O O . ILE A 1 96 ? 3.912 -5.876 -5.713 1.00 94.94 96 ILE A O 1
ATOM 750 N N . LEU A 1 97 ? 2.873 -4.890 -3.970 1.00 95.31 97 LEU A N 1
ATOM 751 C CA . LEU A 1 97 ? 3.676 -5.454 -2.893 1.00 95.31 97 LEU A CA 1
ATOM 752 C C . LEU A 1 97 ? 2.746 -6.255 -1.982 1.00 95.31 97 LEU A C 1
ATOM 754 O O . LEU A 1 97 ? 1.794 -5.699 -1.442 1.00 95.31 97 LEU A O 1
ATOM 758 N N . ALA A 1 98 ? 3.027 -7.539 -1.798 1.00 95.56 98 ALA A N 1
ATOM 759 C CA . ALA A 1 98 ? 2.406 -8.373 -0.781 1.00 95.56 98 ALA A CA 1
ATOM 760 C C . ALA A 1 98 ? 3.459 -8.781 0.250 1.00 95.56 98 ALA A C 1
ATOM 762 O O . ALA A 1 98 ? 4.540 -9.247 -0.112 1.00 95.56 98 ALA A O 1
ATOM 763 N N . PHE A 1 99 ? 3.130 -8.640 1.526 1.00 96.81 99 PHE A N 1
ATOM 764 C CA . PHE A 1 99 ? 3.993 -9.016 2.641 1.00 96.81 99 PHE A CA 1
ATOM 765 C C . PHE A 1 99 ? 3.188 -9.776 3.697 1.00 96.81 99 PHE A C 1
ATOM 767 O O . PHE A 1 99 ? 1.952 -9.736 3.702 1.00 96.81 99 PHE A O 1
ATOM 774 N N . ALA A 1 100 ? 3.882 -10.530 4.545 1.00 97.25 100 ALA A N 1
ATOM 775 C CA . ALA A 1 100 ? 3.247 -11.249 5.640 1.00 97.25 100 ALA A CA 1
ATOM 776 C C . ALA A 1 100 ? 2.629 -10.254 6.633 1.00 97.25 100 ALA A C 1
ATOM 778 O O . ALA A 1 100 ? 3.244 -9.246 6.972 1.00 97.25 100 ALA A O 1
ATOM 779 N N . ALA A 1 101 ? 1.419 -10.544 7.106 1.00 97.88 101 ALA A N 1
ATOM 780 C CA . ALA A 1 101 ? 0.842 -9.858 8.255 1.00 97.88 101 ALA A CA 1
ATOM 781 C C . ALA A 1 101 ? 1.517 -10.393 9.529 1.00 97.88 101 ALA A C 1
ATOM 783 O O . ALA A 1 101 ? 0.939 -11.200 10.252 1.00 97.88 101 ALA A O 1
ATOM 784 N N . ASP A 1 102 ? 2.772 -10.001 9.736 1.00 97.94 102 ASP A N 1
ATOM 785 C CA . ASP A 1 102 ? 3.629 -10.459 10.825 1.00 97.94 102 ASP A CA 1
ATOM 786 C C . ASP A 1 102 ? 4.175 -9.243 11.598 1.00 97.94 102 ASP A C 1
ATOM 788 O O . ASP A 1 102 ? 4.732 -8.325 10.985 1.00 97.94 102 ASP A O 1
ATOM 792 N N . PRO A 1 103 ? 4.021 -9.185 12.930 1.00 98.00 103 PRO A N 1
ATOM 793 C CA . PRO A 1 103 ? 4.598 -8.109 13.727 1.00 98.00 103 PRO A CA 1
ATOM 794 C C . PRO A 1 103 ? 6.122 -8.200 13.864 1.00 98.00 103 PRO A C 1
ATOM 796 O O . PRO A 1 103 ? 6.737 -7.217 14.261 1.00 98.00 103 PRO A O 1
ATOM 799 N N . ALA A 1 104 ? 6.758 -9.336 13.557 1.00 98.12 104 ALA A N 1
ATOM 800 C CA . ALA A 1 104 ? 8.206 -9.473 13.702 1.00 98.12 104 ALA A CA 1
ATOM 801 C C . ALA A 1 104 ? 8.983 -8.662 12.653 1.00 98.12 104 ALA A C 1
ATOM 803 O O . ALA A 1 104 ? 10.023 -8.080 12.967 1.00 98.12 104 ALA A O 1
ATOM 804 N N . ASP A 1 105 ? 8.491 -8.625 11.412 1.00 97.88 105 ASP A N 1
ATOM 805 C CA . ASP A 1 105 ? 9.111 -7.918 10.296 1.00 97.88 105 ASP A CA 1
ATOM 806 C C . ASP A 1 105 ? 8.139 -7.684 9.123 1.00 97.88 105 ASP A C 1
ATOM 808 O O . ASP A 1 105 ? 7.048 -8.244 9.036 1.00 97.88 105 ASP A O 1
ATOM 812 N N . CYS A 1 106 ? 8.556 -6.851 8.166 1.00 97.06 106 CYS A N 1
ATOM 813 C CA . CYS A 1 106 ? 7.860 -6.690 6.891 1.00 97.06 106 CYS A CA 1
ATOM 814 C C . CYS A 1 106 ? 8.361 -7.726 5.870 1.00 97.06 106 CYS A C 1
ATOM 816 O O . CYS A 1 106 ? 8.967 -7.375 4.852 1.00 97.06 106 CYS A O 1
ATOM 818 N N . ARG A 1 107 ? 8.138 -9.020 6.127 1.00 97.44 107 ARG A N 1
ATOM 819 C CA . ARG A 1 107 ? 8.582 -10.080 5.211 1.00 97.44 107 ARG A CA 1
ATOM 820 C C . ARG A 1 107 ? 7.846 -10.029 3.872 1.00 97.44 107 ARG A C 1
ATOM 822 O O . ARG A 1 107 ? 6.681 -10.420 3.770 1.00 97.44 107 ARG A O 1
ATOM 829 N N . GLU A 1 108 ? 8.550 -9.582 2.833 1.00 96.19 108 GLU A N 1
ATOM 830 C CA . GLU A 1 108 ? 8.064 -9.564 1.452 1.00 96.19 108 GLU A CA 1
ATOM 831 C C . GLU A 1 108 ? 7.746 -10.987 0.967 1.00 96.19 108 GLU A C 1
ATOM 833 O O . GLU A 1 108 ? 8.546 -11.912 1.105 1.00 96.19 108 GLU A O 1
ATOM 838 N N . LEU A 1 109 ? 6.553 -11.157 0.398 1.00 94.88 109 LEU A N 1
ATOM 839 C CA . LEU A 1 109 ? 6.088 -12.409 -0.203 1.00 94.88 109 LEU A CA 1
ATOM 840 C C . LEU A 1 109 ? 6.035 -12.315 -1.728 1.00 94.88 109 LEU A C 1
ATOM 842 O O . LEU A 1 109 ? 6.215 -13.317 -2.415 1.00 94.88 109 LEU A O 1
ATOM 846 N N . MET A 1 110 ? 5.736 -11.127 -2.253 1.00 93.00 110 MET A N 1
ATOM 847 C CA . MET A 1 110 ? 5.702 -10.848 -3.683 1.00 93.00 110 MET A CA 1
ATOM 848 C C . MET A 1 110 ? 5.851 -9.350 -3.925 1.00 93.00 110 MET A C 1
ATOM 850 O O . MET A 1 110 ? 5.209 -8.544 -3.252 1.00 93.00 110 MET A O 1
ATOM 854 N N . LYS A 1 111 ? 6.628 -8.988 -4.946 1.00 95.44 111 LYS A N 1
ATOM 855 C CA . LYS A 1 111 ? 6.687 -7.631 -5.479 1.00 95.44 111 LYS A CA 1
ATOM 856 C C . LYS A 1 111 ? 6.719 -7.665 -6.998 1.00 95.44 111 LYS A C 1
ATOM 858 O O . LYS A 1 111 ? 7.578 -8.306 -7.599 1.00 95.44 111 LYS A O 1
ATOM 863 N N . GLY A 1 112 ? 5.790 -6.964 -7.637 1.00 95.69 112 GLY A N 1
ATOM 864 C CA . GLY A 1 112 ? 5.682 -6.977 -9.091 1.00 95.69 112 GLY A CA 1
ATOM 865 C C . GLY A 1 112 ? 5.118 -5.694 -9.677 1.00 95.69 112 GLY A C 1
ATOM 866 O O . GLY A 1 112 ? 4.318 -4.996 -9.058 1.00 95.69 112 GLY A O 1
ATOM 867 N N . ARG A 1 113 ? 5.530 -5.395 -10.907 1.00 96.25 113 ARG A N 1
ATOM 868 C CA . ARG A 1 113 ? 4.981 -4.301 -11.716 1.00 96.25 113 ARG A CA 1
ATOM 869 C C . ARG A 1 113 ? 3.962 -4.852 -12.702 1.00 96.25 113 ARG A C 1
ATOM 871 O O . ARG A 1 113 ? 4.079 -5.997 -13.133 1.00 96.25 113 ARG A O 1
ATOM 878 N N . ILE A 1 114 ? 2.993 -4.017 -13.064 1.00 96.94 114 ILE A N 1
ATOM 879 C CA . ILE A 1 114 ? 2.023 -4.312 -14.119 1.00 96.94 114 ILE A CA 1
ATOM 880 C C . ILE A 1 114 ? 2.429 -3.512 -15.360 1.00 96.94 114 ILE A C 1
ATOM 882 O O . ILE A 1 114 ? 2.537 -2.290 -15.275 1.00 96.94 114 ILE A O 1
ATOM 886 N N . ASP A 1 115 ? 2.677 -4.176 -16.489 1.00 96.12 115 ASP A N 1
ATOM 887 C CA . ASP A 1 115 ? 2.931 -3.490 -17.765 1.00 96.12 115 ASP A CA 1
ATOM 888 C C . ASP A 1 115 ? 1.630 -3.082 -18.483 1.00 96.12 115 ASP A C 1
ATOM 890 O O . ASP A 1 115 ? 0.520 -3.383 -18.038 1.00 96.12 115 ASP A O 1
ATOM 894 N N . LYS A 1 116 ? 1.752 -2.408 -19.632 1.00 94.50 116 LYS A N 1
ATOM 895 C CA . LYS A 1 116 ? 0.602 -1.979 -20.454 1.00 94.50 116 LYS A CA 1
ATOM 896 C C . LYS A 1 116 ? -0.288 -3.111 -20.968 1.00 94.50 116 LYS A C 1
ATOM 898 O O . LYS A 1 116 ? -1.403 -2.848 -21.404 1.00 94.50 116 LYS A O 1
ATOM 903 N N . THR A 1 117 ? 0.188 -4.354 -20.955 1.00 93.56 117 THR A N 1
ATOM 904 C CA . THR A 1 117 ? -0.611 -5.524 -21.349 1.00 93.56 117 THR A CA 1
ATOM 905 C C . THR A 1 117 ? -1.400 -6.107 -20.177 1.00 93.56 117 THR A C 1
ATOM 907 O O . THR A 1 117 ? -2.204 -7.016 -20.371 1.00 93.56 117 THR A O 1
ATOM 910 N N . GLY A 1 118 ? -1.191 -5.585 -18.962 1.00 94.81 118 GLY A N 1
ATOM 911 C CA . GLY A 1 118 ? -1.757 -6.135 -17.737 1.00 94.81 118 GLY A CA 1
ATOM 912 C C . GLY A 1 118 ? -0.964 -7.324 -17.197 1.00 94.81 118 GLY A C 1
ATOM 913 O O . GLY A 1 118 ? -1.491 -8.085 -16.389 1.00 94.81 118 GLY A O 1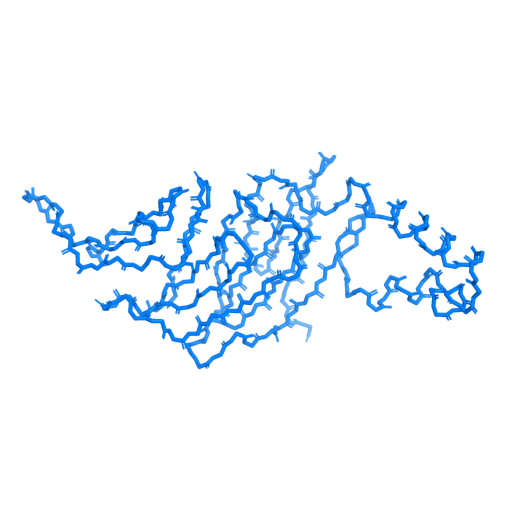
ATOM 914 N N . LEU A 1 119 ? 0.283 -7.530 -17.633 1.00 95.69 119 LEU A N 1
ATOM 915 C CA . LEU A 1 119 ? 1.131 -8.566 -17.057 1.00 95.69 119 LEU A CA 1
ATOM 916 C C . LEU A 1 119 ? 1.688 -8.082 -15.721 1.00 95.69 119 LEU A C 1
ATOM 918 O O . LEU A 1 119 ? 2.478 -7.144 -15.701 1.00 95.69 119 LEU A O 1
ATOM 922 N N . LEU A 1 120 ? 1.340 -8.769 -14.631 1.00 97.12 120 LEU A N 1
ATOM 923 C CA . LEU A 1 120 ? 2.016 -8.642 -13.342 1.00 97.12 120 LEU A CA 1
ATOM 924 C C . LEU A 1 120 ? 3.214 -9.593 -13.290 1.00 97.12 120 LEU A C 1
ATOM 926 O O . LEU A 1 120 ? 3.044 -10.810 -13.381 1.00 97.12 120 LEU A O 1
ATOM 930 N N . ALA A 1 121 ? 4.415 -9.046 -13.125 1.00 96.56 121 ALA A N 1
ATOM 931 C CA . ALA A 1 121 ? 5.631 -9.832 -12.938 1.00 96.56 121 ALA A CA 1
ATOM 932 C C . ALA A 1 121 ? 6.665 -9.079 -12.093 1.00 96.56 121 ALA A C 1
ATOM 934 O O . ALA A 1 121 ? 6.592 -7.858 -11.933 1.00 96.56 121 ALA A O 1
ATOM 935 N N . GLU A 1 122 ? 7.652 -9.806 -11.573 1.00 96.31 122 GLU A N 1
ATOM 936 C CA . GLU A 1 122 ? 8.828 -9.187 -10.966 1.00 96.31 122 GLU A CA 1
ATOM 937 C C . GLU A 1 122 ? 9.564 -8.292 -11.972 1.00 96.31 122 GLU A C 1
ATOM 939 O O . GLU A 1 122 ? 9.623 -8.567 -13.174 1.00 96.31 122 GLU A O 1
ATOM 944 N N . GLU A 1 123 ? 10.193 -7.236 -11.462 1.00 95.50 123 GLU A N 1
ATOM 945 C CA . GLU A 1 123 ? 10.998 -6.302 -12.253 1.00 95.50 123 GLU A CA 1
ATOM 946 C C . GLU A 1 123 ? 12.104 -7.010 -13.060 1.00 95.50 123 GLU A C 1
ATOM 948 O O . GLU A 1 123 ? 12.345 -6.671 -14.221 1.00 95.50 123 GLU A O 1
ATOM 953 N N . SER A 1 124 ? 12.709 -8.055 -12.492 1.00 96.50 124 SER A N 1
ATOM 954 C CA . SER A 1 124 ? 13.731 -8.891 -13.135 1.00 96.50 124 SER A CA 1
ATOM 955 C C . SER A 1 124 ? 13.263 -9.495 -14.471 1.00 96.50 124 SER A C 1
ATOM 957 O O . SER A 1 124 ? 14.026 -9.527 -15.442 1.00 96.50 124 SER A O 1
ATOM 959 N N . ILE A 1 125 ? 11.991 -9.901 -14.562 1.00 97.69 125 ILE A N 1
ATOM 960 C CA . ILE A 1 125 ? 11.390 -10.474 -15.773 1.00 97.69 125 ILE A CA 1
ATOM 961 C C . ILE A 1 125 ? 11.301 -9.424 -16.878 1.00 97.69 125 ILE A C 1
ATOM 963 O O . ILE A 1 125 ? 11.656 -9.700 -18.027 1.00 97.69 125 ILE A O 1
ATOM 967 N N . PHE A 1 126 ? 10.877 -8.204 -16.546 1.00 97.88 126 PHE A N 1
ATOM 968 C CA . PHE A 1 126 ? 10.829 -7.105 -17.510 1.00 97.88 126 PHE A CA 1
ATOM 969 C C . PHE A 1 126 ? 12.227 -6.685 -17.955 1.00 97.88 126 PHE A C 1
ATOM 971 O O . PHE A 1 126 ? 12.459 -6.507 -19.150 1.00 97.88 126 PHE A O 1
ATOM 978 N N . ARG A 1 127 ? 13.180 -6.606 -17.018 1.00 97.50 127 ARG A N 1
ATOM 979 C CA . ARG A 1 127 ? 14.580 -6.288 -17.330 1.00 97.50 127 ARG A CA 1
ATOM 980 C C . ARG A 1 127 ? 15.193 -7.299 -18.298 1.00 97.50 127 ARG A C 1
ATOM 982 O O . ARG A 1 127 ? 15.866 -6.900 -19.246 1.00 97.50 127 ARG A O 1
ATOM 989 N N . SER A 1 128 ? 14.917 -8.589 -18.101 1.00 97.94 128 SER A N 1
ATOM 990 C CA . SER A 1 128 ? 15.350 -9.651 -19.013 1.00 97.94 128 SER A CA 1
ATOM 991 C C . SER A 1 128 ? 14.713 -9.513 -20.401 1.00 97.94 128 SER A C 1
ATOM 993 O O . SER A 1 128 ? 15.431 -9.495 -21.399 1.00 97.94 128 SER A O 1
ATOM 995 N N . ARG A 1 129 ? 13.385 -9.337 -20.484 1.00 97.12 129 ARG A N 1
ATOM 996 C CA . ARG A 1 129 ? 12.663 -9.196 -21.766 1.00 97.12 129 ARG A CA 1
ATOM 997 C C . ARG A 1 129 ? 13.101 -7.985 -22.585 1.00 97.12 129 ARG A C 1
ATOM 999 O O . ARG A 1 129 ? 13.094 -8.048 -23.809 1.00 97.12 129 ARG A O 1
ATOM 1006 N N . LEU A 1 130 ? 13.459 -6.897 -21.911 1.00 97.56 130 LEU A N 1
ATOM 1007 C CA . LEU A 1 130 ? 13.899 -5.651 -22.538 1.00 97.56 130 LEU A CA 1
ATOM 1008 C C . LEU A 1 130 ? 15.419 -5.602 -22.763 1.00 97.56 130 LEU A C 1
ATOM 1010 O O . LEU A 1 130 ? 15.929 -4.588 -23.226 1.00 97.56 130 LEU A O 1
ATOM 1014 N N . ASN A 1 131 ? 16.139 -6.689 -22.456 1.00 97.25 131 ASN A N 1
ATOM 1015 C CA . ASN A 1 131 ? 17.591 -6.795 -22.595 1.00 97.25 131 ASN A CA 1
ATOM 1016 C C . ASN A 1 131 ? 18.364 -5.675 -21.863 1.00 97.25 131 ASN A C 1
ATOM 1018 O O . ASN A 1 131 ? 19.381 -5.176 -22.350 1.00 97.25 131 ASN A O 1
ATOM 1022 N N . MET A 1 132 ? 17.878 -5.269 -20.682 1.00 97.69 132 MET A N 1
ATOM 1023 C CA . MET A 1 132 ? 18.380 -4.082 -19.974 1.00 97.69 132 MET A CA 1
ATOM 1024 C C . MET A 1 132 ? 19.859 -4.185 -19.613 1.00 97.69 132 MET A C 1
ATOM 1026 O O . MET A 1 132 ? 20.606 -3.237 -19.825 1.00 97.69 132 MET A O 1
ATOM 1030 N N . ASN A 1 133 ? 20.304 -5.356 -19.151 1.00 96.94 133 ASN A N 1
ATOM 1031 C CA . ASN A 1 133 ? 21.695 -5.558 -18.741 1.00 96.94 133 ASN A CA 1
ATOM 1032 C C . ASN A 1 133 ? 22.697 -5.371 -19.894 1.00 96.94 133 ASN A C 1
ATOM 1034 O O . ASN A 1 133 ? 23.847 -5.026 -19.640 1.00 96.94 133 ASN A O 1
ATOM 1038 N N . GLU A 1 134 ? 22.296 -5.613 -21.146 1.00 98.06 134 GLU A N 1
ATOM 1039 C CA . GLU A 1 134 ? 23.155 -5.359 -22.308 1.00 98.06 134 GLU A CA 1
ATOM 1040 C C . GLU A 1 134 ? 23.100 -3.894 -22.742 1.00 98.06 134 GLU A C 1
ATOM 1042 O O . GLU A 1 134 ? 24.140 -3.306 -23.035 1.00 98.06 134 GLU A O 1
ATOM 1047 N N . LEU A 1 135 ? 21.907 -3.290 -22.745 1.00 98.00 135 LEU A N 1
ATOM 1048 C CA . LEU A 1 135 ? 21.722 -1.884 -23.106 1.00 98.00 135 LEU A CA 1
ATOM 1049 C C . LEU A 1 135 ? 22.464 -0.948 -22.142 1.00 98.00 135 LEU A C 1
ATOM 1051 O O . LEU A 1 135 ? 23.160 -0.034 -22.570 1.00 98.00 135 LEU A O 1
ATOM 1055 N N . GLU A 1 136 ? 22.393 -1.197 -20.838 1.00 97.81 136 GLU A N 1
ATOM 1056 C CA . GLU A 1 136 ? 22.955 -0.308 -19.812 1.00 97.81 136 GLU A CA 1
ATOM 1057 C C . GLU A 1 136 ? 24.504 -0.276 -19.783 1.00 97.81 136 GLU A C 1
ATOM 1059 O O . GLU A 1 136 ? 25.088 0.536 -19.058 1.00 97.81 136 GLU A O 1
ATOM 1064 N N . LYS A 1 137 ? 25.189 -1.100 -20.599 1.00 98.19 137 LYS A N 1
ATOM 1065 C CA . LYS A 1 137 ? 26.663 -1.132 -20.717 1.00 98.19 137 LYS A CA 1
ATOM 1066 C C . LYS A 1 137 ? 27.265 0.099 -21.402 1.00 98.19 137 LYS A C 1
ATOM 1068 O O . LYS A 1 137 ? 28.465 0.330 -21.262 1.00 98.19 137 LYS A O 1
ATOM 1073 N N . THR A 1 138 ? 26.480 0.872 -22.155 1.00 98.31 138 THR A N 1
ATOM 1074 C CA . THR A 1 138 ? 26.941 2.091 -22.845 1.00 98.31 138 THR A CA 1
ATOM 1075 C C . THR A 1 138 ? 26.081 3.294 -22.470 1.00 98.31 138 THR A C 1
ATOM 1077 O O . THR A 1 138 ? 24.927 3.144 -22.077 1.00 98.31 138 THR A O 1
ATOM 1080 N N . ALA A 1 139 ? 26.615 4.510 -22.610 1.00 97.62 139 ALA A N 1
ATOM 1081 C CA . ALA A 1 139 ? 25.861 5.729 -22.311 1.00 97.62 139 ALA A CA 1
ATOM 1082 C C . ALA A 1 139 ? 24.647 5.903 -23.247 1.00 97.62 139 ALA A C 1
ATOM 1084 O O . ALA A 1 139 ? 23.579 6.346 -22.826 1.00 97.62 139 ALA A O 1
ATOM 1085 N N . GLU A 1 140 ? 24.790 5.538 -24.521 1.00 97.75 140 GLU A N 1
ATOM 1086 C CA . GLU A 1 140 ? 23.700 5.541 -25.499 1.00 97.75 140 GLU A CA 1
ATOM 1087 C C . GLU A 1 140 ? 22.652 4.480 -25.164 1.00 97.75 140 GLU A C 1
ATOM 1089 O O . GLU A 1 140 ? 21.452 4.751 -25.231 1.00 97.75 140 GLU A O 1
ATOM 1094 N N . GLY A 1 141 ? 23.093 3.287 -24.768 1.00 98.06 141 GLY A N 1
ATOM 1095 C CA . GLY A 1 141 ? 22.199 2.200 -24.410 1.00 98.06 141 GLY A CA 1
ATOM 1096 C C . GLY A 1 141 ? 21.468 2.437 -23.084 1.00 98.06 141 GLY A C 1
ATOM 1097 O O . GLY A 1 141 ? 20.310 2.053 -22.980 1.00 98.06 141 GLY A O 1
ATOM 1098 N N . GLN A 1 142 ? 22.040 3.175 -22.124 1.00 97.88 142 GLN A N 1
ATOM 1099 C CA . GLN A 1 142 ? 21.314 3.635 -20.927 1.00 97.88 142 GLN A CA 1
ATOM 1100 C C . GLN A 1 142 ? 20.122 4.532 -21.289 1.00 97.88 142 GLN A C 1
ATOM 1102 O O . GLN A 1 142 ? 19.019 4.329 -20.784 1.00 97.88 142 GLN A O 1
ATOM 1107 N N . LYS A 1 143 ? 20.296 5.467 -22.233 1.00 98.25 143 LYS A N 1
ATOM 1108 C CA . LYS A 1 143 ? 19.189 6.310 -22.727 1.00 98.25 143 LYS A CA 1
ATOM 1109 C C . LYS A 1 143 ? 18.099 5.475 -23.401 1.00 98.25 143 LYS A C 1
ATOM 1111 O O . LYS A 1 143 ? 16.912 5.777 -23.266 1.00 98.25 143 LYS A O 1
ATOM 1116 N N . GLU A 1 144 ? 18.498 4.434 -24.129 1.00 98.12 144 GLU A N 1
ATOM 1117 C CA . GLU A 1 144 ? 17.565 3.495 -24.751 1.00 98.12 144 GLU A CA 1
ATOM 1118 C C . GLU A 1 144 ? 16.833 2.638 -23.709 1.00 98.12 144 GLU A C 1
ATOM 1120 O O . GLU A 1 144 ? 15.611 2.520 -23.775 1.00 98.12 144 GLU A O 1
ATOM 1125 N N . ALA A 1 145 ? 17.544 2.107 -22.714 1.00 98.12 145 ALA A N 1
ATOM 1126 C CA . ALA A 1 145 ? 16.980 1.345 -21.604 1.00 98.12 145 ALA A CA 1
ATOM 1127 C C . ALA A 1 145 ? 15.929 2.168 -20.848 1.00 98.12 145 ALA A C 1
ATOM 1129 O O . ALA A 1 145 ? 14.800 1.715 -20.661 1.00 98.12 145 ALA A O 1
ATOM 1130 N N . GLU A 1 146 ? 16.245 3.423 -20.511 1.00 97.69 146 GLU A N 1
ATOM 1131 C CA . GLU A 1 146 ? 15.292 4.353 -19.901 1.00 97.69 146 GLU A CA 1
ATOM 1132 C C . GLU A 1 146 ? 14.063 4.591 -20.788 1.00 97.69 146 GLU A C 1
ATOM 1134 O O . GLU A 1 146 ? 12.931 4.628 -20.297 1.00 97.69 146 GLU A O 1
ATOM 1139 N N . ARG A 1 147 ? 14.257 4.755 -22.104 1.00 98.19 147 ARG A N 1
ATOM 1140 C CA . ARG A 1 147 ? 13.158 4.932 -23.063 1.00 98.19 147 ARG A CA 1
ATOM 1141 C C . ARG A 1 147 ? 12.244 3.709 -23.086 1.00 98.19 147 ARG A C 1
ATOM 1143 O O . ARG A 1 147 ? 11.027 3.872 -23.005 1.00 98.19 147 ARG A O 1
ATOM 1150 N N . LEU A 1 148 ? 12.810 2.508 -23.181 1.00 98.00 148 LEU A N 1
ATOM 1151 C CA . LEU A 1 148 ? 12.062 1.251 -23.177 1.00 98.00 148 LEU A CA 1
ATOM 1152 C C . LEU A 1 148 ? 11.326 1.042 -21.852 1.00 98.00 148 LEU A C 1
ATOM 1154 O O . LEU A 1 148 ? 10.150 0.670 -21.859 1.00 98.00 148 LEU A O 1
ATOM 1158 N N . TRP A 1 149 ? 11.974 1.347 -20.727 1.00 96.75 149 TRP A N 1
ATOM 1159 C CA . TRP A 1 149 ? 11.368 1.261 -19.401 1.00 96.75 149 TRP A CA 1
ATOM 1160 C C . TRP A 1 149 ? 10.148 2.178 -19.281 1.00 96.75 149 TRP A C 1
ATOM 1162 O O . TRP A 1 149 ? 9.049 1.719 -18.967 1.00 96.75 149 TRP A O 1
ATOM 1172 N N . ARG A 1 150 ? 10.300 3.462 -19.639 1.00 95.81 150 ARG A N 1
ATOM 1173 C CA . ARG A 1 150 ? 9.181 4.418 -19.662 1.00 95.81 150 ARG A CA 1
ATOM 1174 C C . ARG A 1 150 ? 8.072 3.974 -20.605 1.00 95.81 150 ARG A C 1
ATOM 1176 O O . ARG A 1 150 ? 6.902 4.051 -20.249 1.00 95.81 150 ARG A O 1
ATOM 1183 N N . ASN A 1 151 ? 8.409 3.484 -21.795 1.00 96.44 151 ASN A N 1
ATOM 1184 C CA . ASN A 1 151 ? 7.403 3.018 -22.748 1.00 96.44 151 ASN A CA 1
ATOM 1185 C C . ASN A 1 151 ? 6.601 1.825 -22.215 1.00 96.44 151 ASN A C 1
ATOM 1187 O O . ASN A 1 151 ? 5.420 1.712 -22.546 1.00 96.44 151 ASN A O 1
ATOM 1191 N N . THR A 1 152 ? 7.221 0.986 -21.381 1.00 96.62 152 THR A N 1
ATOM 1192 C CA . THR A 1 152 ? 6.598 -0.194 -20.769 1.00 96.62 152 THR A CA 1
ATOM 1193 C C . THR A 1 152 ? 5.663 0.173 -19.617 1.00 96.62 152 THR A C 1
ATOM 1195 O O . THR A 1 152 ? 4.592 -0.421 -19.514 1.00 96.62 152 THR A O 1
ATOM 1198 N N . PHE A 1 153 ? 6.031 1.156 -18.784 1.00 95.19 153 PHE A N 1
ATOM 1199 C CA . PHE A 1 153 ? 5.326 1.424 -17.521 1.00 95.19 153 PHE A CA 1
ATOM 1200 C C . PHE A 1 153 ? 4.598 2.766 -17.420 1.00 95.19 153 PHE A C 1
ATOM 1202 O O . PHE A 1 153 ? 3.726 2.902 -16.569 1.00 95.19 153 PHE A O 1
ATOM 1209 N N . ASN A 1 154 ? 4.887 3.761 -18.264 1.00 92.81 154 ASN A N 1
ATOM 1210 C CA . ASN A 1 154 ? 4.145 5.025 -18.214 1.00 92.81 154 ASN A CA 1
ATOM 1211 C C . ASN A 1 154 ? 2.677 4.790 -18.595 1.00 92.81 154 ASN A C 1
ATOM 1213 O O . ASN A 1 154 ? 2.409 4.376 -19.726 1.00 92.81 154 ASN A O 1
ATOM 1217 N N . GLY A 1 155 ? 1.757 5.087 -17.673 1.00 89.75 155 GLY A N 1
ATOM 1218 C CA . GLY A 1 155 ? 0.321 4.799 -17.816 1.00 89.75 155 GLY A CA 1
ATOM 1219 C C . GLY A 1 155 ? -0.047 3.330 -17.563 1.00 89.75 155 GLY A C 1
ATOM 1220 O O . GLY A 1 155 ? -1.179 2.921 -17.782 1.00 89.75 155 GLY A O 1
ATOM 1221 N N . ALA A 1 156 ? 0.906 2.504 -17.125 1.00 93.75 156 ALA A N 1
ATOM 1222 C CA . ALA A 1 156 ? 0.630 1.157 -16.643 1.00 93.75 156 ALA A CA 1
ATOM 1223 C C . ALA A 1 156 ? 0.606 1.135 -15.111 1.00 93.75 156 ALA A C 1
ATOM 1225 O O . ALA A 1 156 ? 0.989 2.105 -14.458 1.00 93.75 156 ALA A O 1
ATOM 1226 N N . GLY A 1 157 ? 0.206 0.000 -14.542 1.00 94.38 157 GLY A N 1
ATOM 1227 C CA . GLY A 1 157 ? 0.111 -0.146 -13.095 1.00 94.38 157 GLY A CA 1
ATOM 1228 C C . GLY A 1 157 ? -1.311 -0.010 -12.549 1.00 94.38 157 GLY A C 1
ATOM 1229 O O . GLY A 1 157 ? -2.255 0.275 -13.293 1.00 94.38 157 GLY A O 1
ATOM 1230 N N . PRO A 1 158 ? -1.467 -0.246 -11.237 1.00 94.56 158 PRO A N 1
ATOM 1231 C CA . PRO A 1 158 ? -2.668 0.120 -10.499 1.00 94.56 158 PRO A CA 1
ATOM 1232 C C . PRO A 1 158 ? -3.075 1.579 -10.746 1.00 94.56 158 PRO A C 1
ATOM 1234 O O . PRO A 1 158 ? -2.247 2.486 -10.756 1.00 94.56 158 PRO A O 1
ATOM 1237 N N . LEU A 1 159 ? -4.373 1.811 -10.928 1.00 92.44 159 LEU A N 1
ATOM 1238 C CA . LEU A 1 159 ? -4.923 3.151 -11.059 1.00 92.44 159 LEU A CA 1
ATOM 1239 C C . LEU A 1 159 ? -4.804 3.891 -9.722 1.00 92.44 159 LEU A C 1
ATOM 1241 O O . LEU A 1 159 ? -5.215 3.389 -8.675 1.00 92.44 159 LEU A O 1
ATOM 1245 N N . ASN A 1 160 ? -4.312 5.126 -9.778 1.00 87.19 160 ASN A N 1
ATOM 1246 C CA . ASN A 1 160 ? -4.238 5.997 -8.611 1.00 87.19 160 ASN A CA 1
ATOM 1247 C C . ASN A 1 160 ? -5.607 6.155 -7.935 1.00 87.19 160 ASN A C 1
ATOM 1249 O O . ASN A 1 160 ? -6.632 6.308 -8.601 1.00 87.19 160 ASN A O 1
ATOM 1253 N N . CYS A 1 161 ? -5.610 6.154 -6.602 1.00 85.62 161 CYS A N 1
ATOM 1254 C CA . CYS A 1 161 ? -6.815 6.245 -5.772 1.00 85.62 161 CYS A CA 1
ATOM 1255 C C . CYS A 1 161 ? -7.814 5.082 -5.947 1.00 85.62 161 CYS A C 1
ATOM 1257 O O . CYS A 1 161 ? -8.944 5.178 -5.466 1.00 85.62 161 CYS A O 1
ATOM 1259 N N . ALA A 1 162 ? -7.429 3.985 -6.609 1.00 90.12 162 ALA A N 1
ATOM 1260 C CA . ALA A 1 162 ? -8.256 2.791 -6.733 1.00 90.12 162 ALA A CA 1
ATOM 1261 C C . ALA A 1 162 ? -7.697 1.669 -5.853 1.00 90.12 162 ALA A C 1
ATOM 1263 O O . ALA A 1 162 ? -6.671 1.063 -6.151 1.00 90.12 162 ALA A O 1
ATOM 1264 N N . THR A 1 163 ? -8.398 1.371 -4.759 1.00 90.81 163 THR A N 1
ATOM 1265 C CA . THR A 1 163 ? -8.024 0.252 -3.884 1.00 90.81 163 THR A CA 1
ATOM 1266 C C . THR A 1 163 ? -8.359 -1.076 -4.582 1.00 90.81 163 THR A C 1
ATOM 1268 O O . THR A 1 163 ? -9.480 -1.220 -5.080 1.00 90.81 163 THR A O 1
ATOM 1271 N N . PRO A 1 164 ? -7.425 -2.043 -4.658 1.00 93.62 164 PRO A N 1
ATOM 1272 C CA . PRO A 1 164 ? -7.700 -3.350 -5.248 1.00 93.62 164 PRO A CA 1
ATOM 1273 C C . PRO A 1 164 ? -8.674 -4.168 -4.392 1.00 93.62 164 PRO A C 1
ATOM 1275 O O . PRO A 1 164 ? -8.902 -3.875 -3.221 1.00 93.62 164 PRO A O 1
ATOM 1278 N N . VAL A 1 165 ? -9.228 -5.236 -4.966 1.00 94.00 165 VAL A N 1
ATOM 1279 C CA . VAL A 1 165 ? -10.130 -6.159 -4.259 1.00 94.00 165 VAL A CA 1
ATOM 1280 C C . VAL A 1 165 ? -9.530 -7.557 -4.237 1.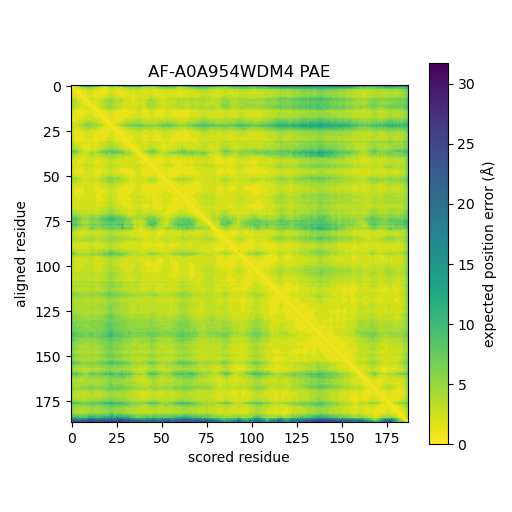00 94.00 165 VAL A C 1
ATOM 1282 O O . VAL A 1 165 ? -9.113 -8.069 -5.275 1.00 94.00 165 VAL A O 1
ATOM 1285 N N . LEU A 1 166 ? -9.535 -8.196 -3.067 1.00 92.62 166 LEU A N 1
ATOM 1286 C CA . LEU A 1 166 ? -9.231 -9.615 -2.915 1.00 92.62 166 LEU A CA 1
ATOM 1287 C C . LEU A 1 166 ? -10.539 -10.398 -2.774 1.00 92.62 166 LEU A C 1
ATOM 1289 O O . LEU A 1 166 ? -11.302 -10.174 -1.837 1.00 92.62 166 LEU A O 1
ATOM 1293 N N . ALA A 1 167 ? -10.800 -11.325 -3.692 1.00 92.56 167 ALA A N 1
ATOM 1294 C CA . ALA A 1 167 ? -11.979 -12.185 -3.634 1.00 92.56 167 ALA A CA 1
ATOM 1295 C C . ALA A 1 167 ? -11.661 -13.576 -4.186 1.00 92.56 167 ALA A C 1
ATOM 1297 O O . ALA A 1 167 ? -11.114 -13.708 -5.279 1.00 92.56 167 ALA A O 1
ATOM 1298 N N . ASN A 1 168 ? -12.019 -14.628 -3.440 1.00 90.56 168 ASN A N 1
ATOM 1299 C CA . ASN A 1 168 ? -11.846 -16.030 -3.850 1.00 90.56 168 ASN A CA 1
ATOM 1300 C C . ASN A 1 168 ? -10.413 -16.375 -4.308 1.00 90.56 168 ASN A C 1
ATOM 1302 O O . ASN A 1 168 ? -10.215 -17.092 -5.291 1.00 90.56 168 ASN A O 1
ATOM 1306 N N . GLY A 1 169 ? -9.409 -15.826 -3.615 1.00 89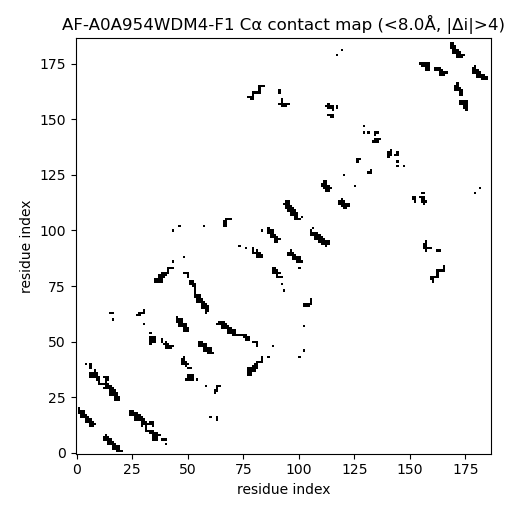.75 169 GLY A N 1
ATOM 1307 C CA . GLY A 1 169 ? -7.995 -16.021 -3.945 1.00 89.75 169 GLY A CA 1
ATOM 1308 C C . GLY A 1 169 ? -7.520 -15.269 -5.192 1.00 89.75 169 GLY A C 1
ATOM 1309 O O . GLY A 1 169 ? -6.437 -15.552 -5.690 1.00 89.75 169 GLY A O 1
ATOM 1310 N N . ARG A 1 170 ? -8.309 -14.323 -5.713 1.00 93.50 170 ARG A N 1
ATOM 1311 C CA . ARG A 1 170 ? -7.949 -13.481 -6.858 1.00 93.50 170 ARG A CA 1
ATOM 1312 C C . ARG A 1 170 ? -7.844 -12.018 -6.460 1.00 93.50 170 ARG A C 1
ATOM 1314 O O . ARG A 1 170 ? -8.689 -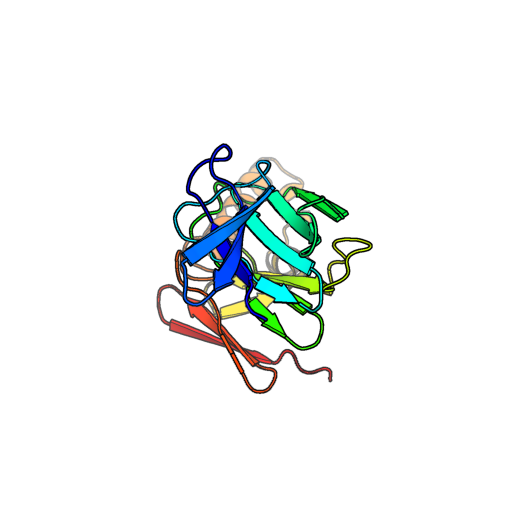11.517 -5.718 1.00 93.50 170 ARG A O 1
ATOM 1321 N N . LEU A 1 171 ? -6.834 -11.345 -6.995 1.00 95.06 171 LEU A N 1
ATOM 1322 C CA . LEU A 1 171 ? -6.629 -9.909 -6.871 1.00 95.06 171 LEU A CA 1
ATOM 1323 C C . LEU A 1 171 ? -7.180 -9.204 -8.109 1.00 95.06 171 LEU A C 1
ATOM 1325 O O . LEU A 1 171 ? -6.719 -9.450 -9.223 1.00 95.06 171 LEU A O 1
ATOM 1329 N N . TYR A 1 172 ? -8.132 -8.304 -7.903 1.00 96.19 172 TYR A N 1
ATOM 1330 C CA . TYR A 1 172 ? -8.702 -7.452 -8.936 1.00 96.19 172 TYR A CA 1
ATOM 1331 C C . TYR A 1 172 ? -8.119 -6.052 -8.797 1.00 96.19 172 TYR A C 1
ATOM 1333 O O . TYR A 1 172 ? -8.277 -5.407 -7.760 1.00 96.19 172 TYR A O 1
ATOM 1341 N N . VAL A 1 173 ? -7.442 -5.587 -9.843 1.00 96.56 173 VAL A N 1
ATOM 1342 C CA . VAL A 1 173 ? -6.742 -4.300 -9.859 1.00 96.56 173 VAL A CA 1
ATOM 1343 C C . VAL A 1 173 ? -7.333 -3.442 -10.964 1.00 96.56 173 VAL A C 1
ATOM 1345 O O . VAL A 1 173 ? -7.365 -3.851 -12.126 1.00 96.56 173 VAL A O 1
ATOM 1348 N N . ARG A 1 174 ? -7.807 -2.246 -10.614 1.00 95.88 174 ARG A N 1
ATOM 1349 C CA . ARG A 1 174 ? -8.201 -1.252 -11.611 1.00 95.88 174 ARG A CA 1
ATOM 1350 C C . ARG A 1 174 ? -6.939 -0.713 -12.280 1.00 95.88 174 ARG A C 1
ATOM 1352 O O . ARG A 1 174 ? -6.009 -0.331 -11.582 1.00 95.88 174 ARG A O 1
ATOM 1359 N N . LEU A 1 175 ? -6.925 -0.691 -13.605 1.00 94.81 175 LEU A N 1
ATOM 1360 C CA . LEU A 1 175 ? -5.913 -0.028 -14.428 1.00 94.81 175 LEU A CA 1
ATOM 1361 C C . LEU A 1 175 ? -6.545 1.224 -15.061 1.00 94.81 175 LEU A C 1
ATOM 1363 O O . LEU A 1 175 ? -7.755 1.437 -14.926 1.00 94.81 175 LEU A O 1
ATOM 1367 N N . GLU A 1 176 ? -5.753 2.030 -15.769 1.00 92.25 176 GLU A N 1
ATOM 1368 C CA . GLU A 1 176 ? -6.245 3.208 -16.504 1.00 92.25 176 GLU A CA 1
ATOM 1369 C C . GLU A 1 176 ? -7.410 2.834 -17.441 1.00 92.25 176 GLU A C 1
ATOM 1371 O O . GLU A 1 176 ? -8.545 3.282 -17.245 1.00 92.25 176 GLU A O 1
ATOM 1376 N N . ASP A 1 177 ? -7.175 1.874 -18.337 1.00 90.19 177 ASP A N 1
ATOM 1377 C CA . ASP A 1 177 ? -8.128 1.491 -19.387 1.00 90.19 177 ASP A CA 1
ATOM 1378 C C . ASP A 1 177 ? -8.900 0.189 -19.102 1.00 90.19 177 ASP A C 1
ATOM 1380 O O . ASP A 1 177 ? -9.590 -0.343 -19.975 1.00 90.19 177 ASP A O 1
ATOM 1384 N N . GLY A 1 178 ? -8.820 -0.367 -17.887 1.00 93.56 178 GLY A N 1
ATOM 1385 C CA . GLY A 1 178 ? -9.424 -1.676 -17.629 1.00 93.56 178 GLY A CA 1
ATOM 1386 C C . GLY A 1 178 ? -9.350 -2.194 -16.199 1.00 93.56 178 GLY A C 1
ATOM 1387 O O . GLY A 1 178 ? -9.139 -1.454 -15.240 1.00 93.56 178 GLY A O 1
ATOM 1388 N N . VAL A 1 179 ? -9.574 -3.499 -16.056 1.00 95.56 179 VAL A N 1
ATOM 1389 C CA . VAL A 1 179 ? -9.427 -4.242 -14.799 1.00 95.56 179 VAL A CA 1
ATOM 1390 C C . VAL A 1 179 ? -8.598 -5.485 -15.088 1.00 95.56 179 VAL A C 1
ATOM 1392 O O . VAL A 1 179 ? -8.945 -6.259 -15.978 1.00 95.56 179 VAL A O 1
ATOM 1395 N N . ALA A 1 180 ? -7.527 -5.686 -14.327 1.00 96.62 180 ALA A N 1
ATOM 1396 C CA . ALA A 1 180 ? -6.760 -6.923 -14.333 1.00 96.62 180 ALA A CA 1
ATOM 1397 C C . ALA A 1 180 ? -7.210 -7.843 -13.192 1.00 96.62 180 ALA A C 1
ATOM 1399 O O . ALA A 1 180 ? -7.640 -7.381 -12.134 1.00 96.62 180 ALA A O 1
ATOM 1400 N N . CYS A 1 181 ? -7.098 -9.150 -13.413 1.00 96.56 181 CYS A N 1
ATOM 1401 C CA . CYS A 1 181 ? -7.406 -10.183 -12.431 1.00 96.56 181 CYS A CA 1
ATOM 1402 C C . CYS A 1 181 ? -6.220 -11.143 -12.338 1.00 96.56 181 CYS A C 1
ATOM 1404 O O . CYS A 1 181 ? -5.903 -11.824 -13.313 1.00 96.56 181 CYS A O 1
ATOM 1406 N N . TYR A 1 182 ? -5.617 -11.242 -11.158 1.00 95.06 182 TYR A N 1
ATOM 1407 C CA . TYR A 1 182 ? -4.488 -12.129 -10.885 1.00 95.06 182 TYR A CA 1
ATOM 1408 C C . TYR A 1 182 ? -4.902 -13.231 -9.921 1.00 95.06 182 TYR A C 1
ATOM 1410 O O . TYR A 1 182 ? -5.575 -12.969 -8.927 1.00 95.06 182 TYR A O 1
ATOM 1418 N N . ASP A 1 183 ? -4.513 -14.466 -10.213 1.00 92.12 183 ASP A N 1
ATOM 1419 C CA . ASP A 1 183 ? -4.727 -15.596 -9.314 1.00 92.12 183 ASP A CA 1
ATOM 1420 C C . ASP A 1 183 ? -3.587 -15.652 -8.293 1.00 92.12 183 ASP A C 1
ATOM 1422 O O . ASP A 1 183 ? -2.430 -15.807 -8.677 1.00 92.12 183 ASP A O 1
ATOM 1426 N N . LEU A 1 184 ? -3.910 -15.479 -7.012 1.00 86.38 184 LEU A N 1
ATOM 1427 C CA . LEU A 1 184 ? -2.944 -15.511 -5.910 1.00 86.38 184 LEU A CA 1
ATOM 1428 C C . LEU A 1 184 ? -2.893 -16.874 -5.212 1.00 86.38 184 LEU A C 1
ATOM 1430 O O . LEU A 1 184 ? -2.144 -17.047 -4.251 1.00 86.38 184 LEU A O 1
ATOM 1434 N N . ARG A 1 185 ? -3.707 -17.839 -5.646 1.00 84.19 185 ARG A N 1
ATOM 1435 C CA . ARG A 1 185 ? -3.700 -19.182 -5.068 1.00 84.19 185 ARG A CA 1
ATOM 1436 C C . ARG A 1 185 ? -2.400 -19.876 -5.459 1.00 84.19 185 ARG A C 1
ATOM 1438 O O . ARG A 1 185 ? -1.951 -19.766 -6.600 1.00 84.19 185 ARG A O 1
ATOM 1445 N N . ALA A 1 186 ? -1.811 -20.597 -4.509 1.00 71.38 186 ALA A N 1
ATOM 1446 C CA . ALA A 1 186 ? -0.665 -21.448 -4.794 1.00 71.38 186 ALA A CA 1
ATOM 1447 C C . ALA A 1 186 ? -1.011 -22.428 -5.928 1.00 71.38 186 ALA A C 1
ATOM 1449 O O . ALA A 1 186 ? -2.144 -22.915 -6.012 1.00 71.38 186 ALA A O 1
ATOM 1450 N N . LYS A 1 187 ? -0.037 -22.684 -6.802 1.00 52.28 187 LYS A N 1
ATOM 1451 C CA . LYS A 1 187 ? -0.079 -23.849 -7.687 1.00 52.28 187 LYS A CA 1
ATOM 1452 C C . LYS A 1 187 ? 0.329 -25.096 -6.922 1.00 52.28 187 LYS A C 1
ATOM 1454 O O . LYS A 1 187 ? 1.233 -24.968 -6.067 1.00 52.28 187 LYS A O 1
#

Mean predicted aligned error: 3.71 Å

Radius of gyration: 18.7 Å; Cα contacts (8 Å, |Δi|>4): 407; chains: 1; bounding box: 50×39×51 Å